Protein AF-A0A2V5XGZ6-F1 (afdb_monomer_lite)

Structure (mmCIF, N/CA/C/O backbone):
data_AF-A0A2V5XGZ6-F1
#
_entry.id   AF-A0A2V5XGZ6-F1
#
loop_
_atom_site.group_PDB
_atom_site.id
_atom_site.type_symbol
_atom_site.label_atom_id
_atom_site.label_alt_id
_atom_site.label_comp_id
_atom_site.label_asym_id
_atom_site.label_entity_id
_atom_site.label_seq_id
_atom_site.pdbx_PDB_ins_code
_atom_site.Cartn_x
_atom_site.Cartn_y
_atom_site.Cartn_z
_atom_site.occupancy
_atom_site.B_iso_or_equiv
_atom_site.auth_seq_id
_atom_site.auth_comp_id
_atom_site.auth_asym_id
_atom_site.auth_atom_id
_atom_site.pdbx_PDB_model_num
ATOM 1 N N . MET A 1 1 ? -18.037 10.192 22.982 1.00 57.84 1 MET A N 1
ATOM 2 C CA . MET A 1 1 ? -16.647 10.696 22.826 1.00 57.84 1 MET A CA 1
ATOM 3 C C . MET A 1 1 ? -16.525 11.398 21.471 1.00 57.84 1 MET A C 1
ATOM 5 O O . MET A 1 1 ? -17.136 10.921 20.524 1.00 57.84 1 MET A O 1
ATOM 9 N N . ALA A 1 2 ? -15.808 12.520 21.338 1.00 75.88 2 ALA A N 1
ATOM 10 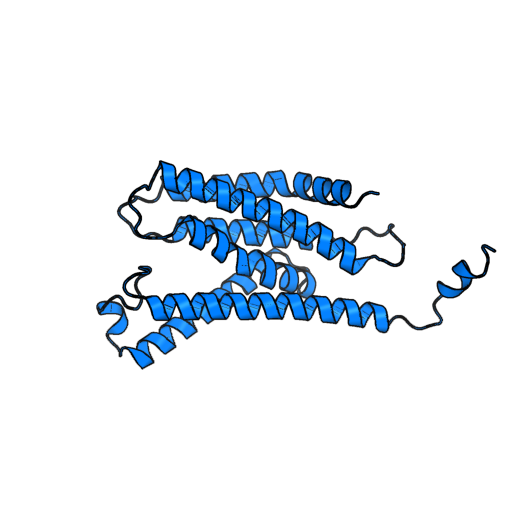C CA . ALA A 1 2 ? -15.715 13.222 20.047 1.00 75.88 2 ALA A CA 1
ATOM 11 C C . ALA A 1 2 ? -14.825 12.447 19.050 1.00 75.88 2 ALA A C 1
ATOM 13 O O . ALA A 1 2 ? -13.737 12.010 19.422 1.00 75.88 2 ALA A O 1
ATOM 14 N N . ILE A 1 3 ? -15.236 12.318 17.781 1.00 74.94 3 ILE A N 1
ATOM 15 C CA . ILE A 1 3 ? -14.505 11.584 16.719 1.00 74.94 3 ILE A CA 1
ATOM 16 C C . ILE A 1 3 ? -12.990 11.906 16.667 1.00 74.94 3 ILE A C 1
ATOM 18 O O . ILE A 1 3 ? -12.195 10.965 16.593 1.00 74.94 3 ILE A O 1
ATOM 22 N N . PRO A 1 4 ? -12.538 13.173 16.789 1.00 80.81 4 PRO A N 1
ATOM 23 C CA . PRO A 1 4 ? -11.108 13.499 16.787 1.00 80.81 4 PRO A CA 1
ATOM 24 C C . PRO A 1 4 ? -10.311 12.840 17.924 1.00 80.81 4 PRO A C 1
ATOM 26 O O . PRO A 1 4 ? -9.162 12.449 17.731 1.00 80.81 4 PRO A O 1
ATOM 29 N N . SER A 1 5 ? -10.920 12.672 19.102 1.00 83.00 5 SER A N 1
ATOM 30 C CA . SER A 1 5 ? -10.261 12.046 20.258 1.00 83.00 5 SER A CA 1
ATOM 31 C C . SER A 1 5 ? -10.039 10.541 20.065 1.00 83.00 5 SER A C 1
ATOM 33 O O . SER A 1 5 ? -9.011 10.005 20.484 1.00 83.00 5 SER A O 1
ATOM 35 N N . LEU A 1 6 ? -10.951 9.870 19.353 1.00 83.75 6 LEU A N 1
ATOM 36 C CA . LEU A 1 6 ? -10.817 8.459 18.986 1.00 83.75 6 LEU A CA 1
ATOM 37 C C . LEU A 1 6 ? -9.711 8.260 17.943 1.00 83.75 6 LEU A C 1
ATOM 39 O O . LEU A 1 6 ? -8.858 7.391 18.109 1.00 83.75 6 LEU A O 1
ATOM 43 N N . ILE A 1 7 ? -9.662 9.121 16.918 1.00 86.50 7 ILE A N 1
ATOM 44 C CA . ILE A 1 7 ? -8.594 9.104 15.904 1.00 86.50 7 ILE A CA 1
ATOM 45 C C . ILE A 1 7 ? -7.227 9.296 16.566 1.00 86.50 7 ILE A C 1
ATOM 47 O O . ILE A 1 7 ? -6.291 8.553 16.285 1.00 86.50 7 ILE A O 1
ATOM 51 N N . TRP A 1 8 ? -7.112 10.256 17.485 1.00 86.88 8 TRP A N 1
ATOM 52 C CA . TRP A 1 8 ? -5.865 10.511 18.206 1.00 86.88 8 TRP A CA 1
ATOM 53 C C . TRP A 1 8 ? -5.398 9.314 19.042 1.00 86.88 8 TRP A C 1
ATOM 55 O O . TRP A 1 8 ? -4.201 9.035 19.127 1.00 86.88 8 TRP A O 1
ATOM 65 N N . THR A 1 9 ? -6.339 8.581 19.634 1.00 88.25 9 THR A N 1
ATOM 66 C CA . THR A 1 9 ? -6.044 7.377 20.419 1.00 88.25 9 THR A CA 1
ATOM 67 C C . THR A 1 9 ? -5.498 6.262 19.527 1.00 88.25 9 THR A C 1
ATOM 69 O O . THR A 1 9 ? -4.492 5.640 19.868 1.00 88.25 9 THR A O 1
ATOM 72 N N . GLU A 1 10 ? -6.083 6.068 18.342 1.00 88.31 10 GLU A N 1
ATOM 73 C CA . GLU A 1 10 ? -5.560 5.119 17.354 1.00 88.31 10 GLU A CA 1
ATOM 74 C C . GLU A 1 10 ? -4.181 5.530 16.819 1.00 88.31 10 GLU A C 1
ATOM 76 O O . GLU A 1 10 ? -3.288 4.691 16.709 1.00 88.31 10 GLU A O 1
ATOM 81 N N . ILE A 1 11 ? -3.952 6.823 16.564 1.00 90.44 11 ILE A N 1
ATOM 82 C CA . ILE A 1 11 ? -2.632 7.329 16.149 1.00 90.44 11 ILE A CA 1
ATOM 83 C C . ILE A 1 11 ? -1.571 7.028 17.213 1.00 90.44 11 ILE A C 1
ATOM 85 O O . ILE A 1 11 ? -0.495 6.535 16.879 1.00 90.44 11 ILE A O 1
ATOM 89 N N . LYS A 1 12 ? -1.867 7.276 18.496 1.00 91.19 12 LYS A N 1
ATOM 90 C CA . LYS A 1 12 ? -0.944 6.974 19.603 1.00 91.19 12 LYS A CA 1
ATOM 91 C C . LYS A 1 12 ? -0.565 5.499 19.655 1.00 91.19 12 LYS A C 1
ATOM 93 O O . LYS A 1 12 ? 0.597 5.184 19.894 1.00 91.19 12 LYS A O 1
ATOM 98 N N . PHE A 1 13 ? -1.519 4.605 19.408 1.00 90.12 13 PHE A N 1
ATOM 99 C CA . PHE A 1 13 ? -1.229 3.177 19.331 1.00 90.12 13 PHE A CA 1
ATOM 100 C C . PHE A 1 13 ? -0.330 2.824 18.139 1.00 90.12 13 PHE A C 1
ATOM 102 O O . PHE A 1 13 ? 0.540 1.963 18.253 1.00 90.12 13 PHE A O 1
ATOM 109 N N . LEU A 1 14 ? -0.551 3.453 16.983 1.00 92.00 14 LEU A N 1
ATOM 110 C CA . LEU A 1 14 ? 0.213 3.181 15.765 1.00 92.00 14 LEU A CA 1
ATOM 111 C C . LEU A 1 14 ? 1.621 3.790 15.795 1.00 92.00 14 LEU A C 1
ATOM 113 O O . LEU A 1 14 ? 2.492 3.333 15.061 1.00 92.00 14 LEU A O 1
ATOM 117 N N . LEU A 1 15 ? 1.864 4.780 16.655 1.00 93.06 15 LEU A N 1
ATOM 118 C CA . LEU A 1 15 ? 3.124 5.515 16.759 1.00 93.06 15 LEU A CA 1
ATOM 119 C C . LEU A 1 15 ? 4.396 4.639 16.862 1.00 93.06 15 LEU A C 1
ATOM 121 O O . LEU A 1 15 ? 5.328 4.903 16.101 1.00 93.06 15 LEU A O 1
ATOM 125 N N . PRO A 1 16 ? 4.486 3.597 17.719 1.00 92.50 16 PRO A N 1
ATOM 126 C CA . PRO A 1 16 ? 5.666 2.727 17.756 1.00 92.50 16 PRO A CA 1
ATOM 127 C C . PRO A 1 16 ? 5.903 1.997 16.426 1.00 92.50 16 PRO A C 1
ATOM 129 O O . PRO A 1 16 ? 7.025 1.962 15.928 1.00 92.50 16 PRO A O 1
ATOM 132 N N . TRP A 1 17 ? 4.847 1.469 15.804 1.00 92.31 17 TRP A N 1
ATOM 133 C CA . TRP A 1 17 ? 4.933 0.798 14.502 1.00 92.31 17 TRP A CA 1
ATOM 134 C C . TRP A 1 17 ? 5.281 1.768 13.372 1.00 92.31 17 TRP A C 1
ATOM 136 O O . TRP A 1 17 ? 5.977 1.405 12.421 1.00 92.31 17 TRP A O 1
ATOM 146 N N . TRP A 1 18 ? 4.820 3.011 13.486 1.00 94.88 18 TRP A N 1
ATOM 147 C CA . TRP A 1 18 ? 5.141 4.080 12.555 1.00 94.88 18 TRP A CA 1
ATOM 148 C C . TRP A 1 18 ? 6.626 4.432 12.636 1.00 94.88 18 TRP A C 1
ATOM 150 O O . TRP A 1 18 ? 7.292 4.495 11.606 1.00 94.88 18 TRP A O 1
ATOM 160 N N . ALA A 1 19 ? 7.169 4.556 13.851 1.00 93.56 19 ALA A N 1
ATOM 161 C CA . ALA A 1 19 ? 8.590 4.810 14.060 1.00 93.56 19 ALA A CA 1
ATOM 162 C C . ALA A 1 19 ? 9.456 3.686 13.472 1.00 93.56 19 ALA A C 1
ATOM 164 O O . ALA A 1 19 ? 10.426 3.972 12.775 1.00 93.56 19 ALA A O 1
ATOM 165 N N . VAL A 1 20 ? 9.068 2.419 13.673 1.00 92.75 20 VAL A N 1
ATOM 166 C CA . VAL A 1 20 ? 9.743 1.263 13.055 1.00 92.75 20 VAL A CA 1
ATOM 167 C C . VAL A 1 20 ? 9.675 1.340 11.528 1.00 92.75 20 VAL A C 1
ATOM 169 O O . VAL A 1 20 ? 10.698 1.212 10.865 1.00 92.75 20 VAL A O 1
ATOM 172 N N . THR A 1 21 ? 8.497 1.618 10.964 1.00 92.50 21 THR A N 1
ATOM 173 C CA . THR A 1 21 ? 8.294 1.753 9.510 1.00 92.50 21 THR A CA 1
ATOM 174 C C . THR A 1 21 ? 9.221 2.805 8.900 1.00 92.50 21 THR A C 1
ATOM 176 O O . THR A 1 21 ? 9.903 2.536 7.907 1.00 92.50 21 THR A O 1
ATOM 179 N N . VAL A 1 22 ? 9.275 3.993 9.506 1.00 92.44 22 VAL A N 1
ATOM 180 C CA . VAL A 1 22 ? 10.122 5.097 9.043 1.00 92.44 22 VAL A CA 1
ATOM 181 C C . VAL A 1 22 ? 11.600 4.754 9.210 1.00 92.44 22 VAL A C 1
ATOM 183 O O . VAL A 1 22 ? 12.361 4.895 8.255 1.00 92.44 22 VAL A O 1
ATOM 186 N N . ALA A 1 23 ? 12.007 4.253 10.380 1.00 92.12 23 ALA A N 1
ATOM 187 C CA . ALA A 1 23 ? 13.400 3.922 10.665 1.00 92.12 23 ALA A CA 1
ATOM 188 C C . ALA A 1 23 ? 13.935 2.824 9.735 1.00 92.12 23 ALA A C 1
ATOM 190 O O . ALA A 1 23 ? 15.012 2.978 9.169 1.00 92.12 23 ALA A O 1
ATOM 191 N N . THR A 1 24 ? 13.186 1.741 9.518 1.00 90.31 24 THR A N 1
ATOM 192 C CA . THR A 1 24 ? 13.611 0.655 8.623 1.00 90.31 24 THR A CA 1
ATOM 193 C C . THR A 1 24 ? 13.709 1.126 7.175 1.00 90.31 24 THR A C 1
ATOM 195 O O . THR A 1 24 ? 14.714 0.864 6.517 1.00 90.31 24 THR A O 1
ATOM 198 N N . SER A 1 25 ? 12.708 1.864 6.684 1.00 88.00 25 SER A N 1
ATOM 199 C CA . SER A 1 25 ? 12.727 2.401 5.314 1.00 88.00 25 SER A CA 1
ATOM 200 C C . SER A 1 25 ? 13.897 3.365 5.108 1.00 88.00 25 SER A C 1
ATOM 202 O O . SER A 1 25 ? 14.539 3.355 4.060 1.00 88.00 25 SER A O 1
ATOM 204 N N . TYR A 1 26 ? 14.216 4.155 6.135 1.00 86.62 26 TYR A N 1
ATOM 205 C CA . TYR A 1 26 ? 15.363 5.053 6.149 1.00 86.62 26 TYR A CA 1
ATOM 206 C C . TYR A 1 26 ? 16.703 4.313 6.144 1.00 86.62 26 TYR A C 1
ATOM 208 O O . TYR A 1 26 ? 17.576 4.636 5.343 1.00 86.62 26 TYR A O 1
ATOM 216 N N . LEU A 1 27 ? 16.868 3.299 6.996 1.00 88.44 27 LEU A N 1
ATOM 217 C CA . LEU A 1 27 ? 18.096 2.505 7.038 1.00 88.44 27 LEU A CA 1
ATOM 218 C C . LEU A 1 27 ? 18.375 1.840 5.687 1.00 88.44 27 LEU A C 1
ATOM 220 O O . LEU A 1 27 ? 19.513 1.869 5.228 1.00 88.44 27 LEU A O 1
ATOM 224 N N . LEU A 1 28 ? 17.347 1.319 5.008 1.00 86.94 28 LEU A N 1
ATOM 225 C CA . LEU A 1 28 ? 17.502 0.807 3.644 1.00 86.94 28 LEU A CA 1
ATOM 226 C C . LEU A 1 28 ? 17.852 1.902 2.635 1.00 86.94 28 LEU A C 1
ATOM 228 O O . LEU A 1 28 ? 18.669 1.670 1.745 1.00 86.94 28 LEU A O 1
ATOM 232 N N . LEU A 1 29 ? 17.252 3.087 2.757 1.00 84.44 29 LEU A N 1
ATOM 233 C CA . LEU A 1 29 ? 17.551 4.215 1.877 1.00 84.44 29 LEU A CA 1
ATOM 234 C C . LEU A 1 29 ? 19.023 4.644 1.975 1.00 84.44 29 LEU A C 1
ATOM 236 O O . LEU A 1 29 ? 19.615 4.973 0.949 1.00 84.44 29 LEU A O 1
ATOM 240 N N . LEU A 1 30 ? 19.598 4.619 3.183 1.00 84.94 30 LEU A N 1
ATOM 241 C CA . LEU A 1 30 ? 21.013 4.908 3.430 1.00 84.94 30 LEU A CA 1
ATOM 242 C C . LEU A 1 30 ? 21.943 3.765 3.012 1.00 84.94 30 LEU A C 1
ATOM 244 O O . LEU A 1 30 ? 23.044 4.016 2.533 1.00 84.94 30 LEU A O 1
ATOM 248 N N . ALA A 1 31 ? 21.519 2.517 3.222 1.00 86.00 31 ALA A N 1
ATOM 249 C CA . ALA A 1 31 ? 22.325 1.339 2.912 1.00 86.00 31 ALA A CA 1
ATOM 250 C C . ALA A 1 31 ? 22.397 1.043 1.407 1.00 86.00 31 ALA A C 1
ATOM 252 O O . ALA A 1 31 ? 23.325 0.373 0.960 1.00 86.00 31 ALA A O 1
ATOM 253 N N . THR A 1 32 ? 21.428 1.521 0.622 1.00 79.94 32 THR A N 1
ATOM 254 C CA . THR A 1 32 ? 21.420 1.344 -0.834 1.00 79.94 32 THR A CA 1
ATOM 255 C C . THR A 1 32 ? 22.131 2.520 -1.515 1.00 79.94 32 THR A C 1
ATOM 257 O O . THR A 1 32 ? 21.788 3.674 -1.253 1.00 79.94 32 THR A O 1
ATOM 260 N N . PRO A 1 33 ? 23.118 2.281 -2.394 1.00 70.50 33 PRO A N 1
ATOM 261 C CA . PRO A 1 33 ? 23.803 3.360 -3.094 1.00 70.50 33 PRO A CA 1
ATOM 262 C C . PRO A 1 33 ? 22.859 4.080 -4.068 1.00 70.50 33 PRO A C 1
ATOM 264 O O . PRO A 1 33 ? 22.001 3.470 -4.702 1.00 70.50 33 PRO A O 1
ATOM 267 N N . ALA A 1 34 ? 23.027 5.398 -4.212 1.00 63.12 34 ALA A N 1
ATOM 268 C CA . ALA A 1 34 ? 22.196 6.222 -5.099 1.00 63.12 34 ALA A CA 1
ATOM 269 C C . ALA A 1 34 ? 22.357 5.876 -6.593 1.00 63.12 34 ALA A C 1
ATOM 271 O O . ALA A 1 34 ? 21.482 6.205 -7.390 1.00 63.12 34 ALA A O 1
ATOM 272 N N . SER A 1 35 ? 23.460 5.215 -6.966 1.00 57.28 35 SER A N 1
ATOM 273 C CA . SER A 1 35 ? 23.732 4.734 -8.325 1.00 57.28 35 SER A CA 1
ATOM 274 C C . SER A 1 35 ? 22.917 3.498 -8.706 1.00 57.28 35 SER A C 1
ATOM 276 O O . SER A 1 35 ? 22.766 3.211 -9.890 1.00 57.28 35 SER A O 1
ATOM 278 N N . GLU A 1 36 ? 22.397 2.761 -7.723 1.00 59.31 36 GLU A N 1
ATOM 279 C CA . GLU A 1 36 ? 21.472 1.662 -7.963 1.00 59.31 36 GLU A CA 1
ATOM 280 C C . GLU A 1 36 ? 20.047 2.223 -7.949 1.00 59.31 36 GLU A C 1
ATOM 282 O O . GLU A 1 36 ? 19.558 2.705 -6.922 1.00 59.31 36 GLU A O 1
ATOM 287 N N . TYR A 1 37 ? 19.369 2.165 -9.100 1.00 57.50 37 TYR A N 1
ATOM 288 C CA . TYR A 1 37 ? 17.921 2.360 -9.214 1.00 57.50 37 TYR A CA 1
ATOM 289 C C . TYR A 1 37 ? 17.214 1.238 -8.450 1.00 57.50 37 TYR A C 1
ATOM 291 O O . TYR A 1 37 ? 16.807 0.224 -9.010 1.00 57.50 37 TYR A O 1
ATOM 299 N N . SER A 1 38 ? 17.176 1.387 -7.133 1.00 63.97 38 SER A N 1
ATOM 300 C CA . SER A 1 38 ? 16.754 0.357 -6.207 1.00 63.97 38 SER A CA 1
ATOM 301 C C . SER A 1 38 ? 15.408 0.730 -5.606 1.00 63.97 38 SER A C 1
ATOM 303 O O . SER A 1 38 ? 15.303 1.683 -4.832 1.00 63.97 38 SER A O 1
ATOM 305 N N . ASP A 1 39 ? 14.378 -0.041 -5.948 1.00 76.38 39 ASP A N 1
ATOM 306 C CA . ASP A 1 39 ? 13.015 0.140 -5.436 1.00 76.38 39 ASP A CA 1
ATOM 307 C C . ASP A 1 39 ? 12.853 -0.361 -3.986 1.00 76.38 39 ASP A C 1
ATOM 309 O O . ASP A 1 39 ? 11.800 -0.169 -3.372 1.00 76.38 39 ASP A O 1
ATOM 313 N N . TYR A 1 40 ? 13.883 -0.986 -3.396 1.00 82.50 40 TYR A N 1
ATOM 314 C CA . TYR A 1 40 ? 13.800 -1.608 -2.068 1.00 82.50 40 TYR A CA 1
ATOM 315 C C . TYR A 1 40 ? 13.360 -0.654 -0.945 1.00 82.50 40 TYR A C 1
ATOM 317 O O . TYR A 1 40 ? 12.501 -1.053 -0.155 1.00 82.50 40 TYR A O 1
ATOM 325 N N . PRO A 1 41 ? 13.846 0.602 -0.853 1.00 87.38 41 PRO A N 1
ATOM 326 C CA . PRO A 1 41 ? 13.392 1.521 0.189 1.00 87.38 41 PRO A CA 1
ATOM 327 C C . PRO A 1 41 ? 11.892 1.849 0.076 1.00 87.38 41 PRO A C 1
ATOM 329 O O . PRO A 1 41 ? 11.196 1.918 1.089 1.00 87.38 41 PRO A O 1
ATOM 332 N N . LEU A 1 42 ? 11.369 1.975 -1.152 1.00 86.62 42 LEU A N 1
ATOM 333 C CA . LEU A 1 42 ? 9.939 2.182 -1.415 1.00 86.62 42 LEU A CA 1
ATOM 334 C C . LEU A 1 42 ? 9.111 0.931 -1.096 1.00 86.62 42 LEU A C 1
ATOM 336 O O . LEU A 1 42 ? 8.015 1.043 -0.546 1.00 86.62 42 LEU A O 1
ATOM 340 N N . MET A 1 43 ? 9.633 -0.261 -1.400 1.00 88.69 43 MET A N 1
ATOM 341 C CA . MET A 1 43 ? 8.993 -1.524 -1.024 1.00 88.69 43 MET A CA 1
ATOM 342 C C . MET A 1 43 ? 8.909 -1.678 0.498 1.00 88.69 43 MET A C 1
ATOM 344 O O . MET A 1 43 ? 7.864 -2.078 1.011 1.00 88.69 43 MET A O 1
ATOM 348 N N . CYS A 1 44 ? 9.968 -1.319 1.228 1.00 91.06 44 CYS A N 1
ATOM 349 C CA . CYS A 1 44 ? 9.973 -1.325 2.690 1.00 91.06 44 CYS A CA 1
ATOM 350 C C . CYS A 1 44 ? 8.970 -0.333 3.279 1.00 91.06 44 CYS A C 1
ATOM 352 O O . CYS A 1 44 ? 8.242 -0.700 4.203 1.00 91.06 44 CYS A O 1
ATOM 354 N N . LEU A 1 45 ? 8.866 0.871 2.707 1.00 93.06 45 LEU A N 1
ATOM 355 C CA . LEU A 1 45 ? 7.839 1.839 3.093 1.00 93.06 45 LEU A CA 1
ATOM 356 C C . LEU A 1 45 ? 6.435 1.253 2.893 1.00 93.06 45 LEU A C 1
ATOM 358 O O . LEU A 1 45 ? 5.633 1.243 3.825 1.00 93.06 45 LEU A O 1
ATOM 362 N N . GLY A 1 46 ? 6.154 0.710 1.704 1.00 92.88 46 GLY A N 1
ATOM 363 C CA . GLY A 1 46 ? 4.864 0.091 1.393 1.00 92.88 46 GLY A CA 1
ATOM 364 C C . GLY A 1 46 ? 4.524 -1.073 2.330 1.00 92.88 46 GLY A C 1
ATOM 365 O O . GLY A 1 46 ? 3.395 -1.171 2.812 1.00 92.88 46 GLY A O 1
ATOM 366 N N . LEU A 1 47 ? 5.506 -1.922 2.650 1.00 94.06 47 LEU A N 1
ATOM 367 C CA . LEU A 1 47 ? 5.340 -3.035 3.584 1.00 94.06 47 LEU A CA 1
ATOM 368 C C . LEU A 1 47 ? 5.077 -2.555 5.019 1.00 94.06 47 LEU A C 1
ATOM 370 O O . LEU A 1 47 ? 4.196 -3.091 5.689 1.00 94.06 47 LEU A O 1
ATOM 374 N N . GLY A 1 48 ? 5.795 -1.536 5.494 1.00 94.00 48 GLY A N 1
ATOM 375 C CA . GLY A 1 48 ? 5.554 -0.956 6.816 1.00 94.00 48 GLY A CA 1
ATOM 376 C C . GLY A 1 48 ? 4.175 -0.298 6.919 1.00 94.00 48 GLY A C 1
ATOM 377 O O . GLY A 1 48 ? 3.449 -0.532 7.884 1.00 94.00 48 GLY A O 1
ATOM 378 N N . CYS A 1 49 ? 3.735 0.414 5.877 1.00 95.31 49 CYS A N 1
ATOM 379 C CA . CYS A 1 49 ? 2.370 0.939 5.788 1.00 95.31 49 CYS A CA 1
ATOM 380 C C . CYS A 1 49 ? 1.312 -0.177 5.770 1.00 95.31 49 CYS A C 1
ATOM 382 O O . CYS A 1 49 ? 0.278 -0.060 6.430 1.00 95.31 49 CYS A O 1
ATOM 384 N N . ALA A 1 50 ? 1.571 -1.290 5.079 1.00 95.25 50 ALA A N 1
ATOM 385 C CA . ALA A 1 50 ? 0.704 -2.465 5.122 1.00 95.25 50 ALA A CA 1
ATOM 386 C C . ALA A 1 50 ? 0.626 -3.061 6.538 1.00 95.25 50 ALA A C 1
ATOM 388 O O . ALA A 1 50 ? -0.459 -3.392 7.009 1.00 95.25 50 ALA A O 1
ATOM 389 N N . LEU A 1 51 ? 1.747 -3.148 7.258 1.00 94.69 51 LEU A N 1
ATOM 390 C CA . LEU A 1 51 ? 1.759 -3.610 8.647 1.00 94.69 51 LEU A CA 1
ATOM 391 C C . LEU A 1 51 ? 0.984 -2.662 9.571 1.00 94.69 51 LEU A C 1
ATOM 393 O O . LEU A 1 51 ?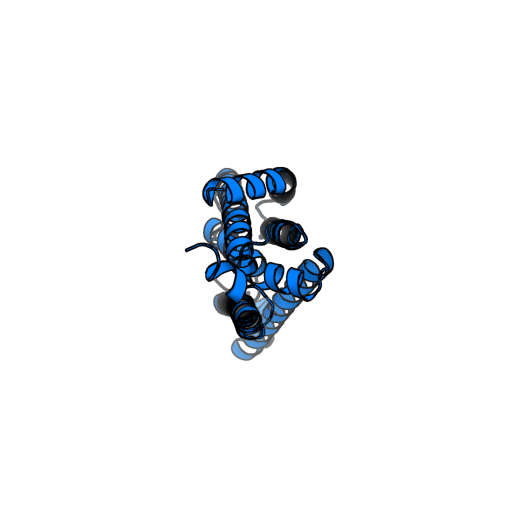 0.196 -3.140 10.383 1.00 94.69 51 LEU A O 1
ATOM 397 N N . LEU A 1 52 ? 1.130 -1.343 9.415 1.00 93.62 52 LEU A N 1
ATOM 398 C CA . LEU A 1 52 ? 0.337 -0.348 10.148 1.00 93.62 52 LEU A CA 1
ATOM 399 C C . LEU A 1 52 ? -1.165 -0.559 9.947 1.00 93.62 52 LEU A C 1
ATOM 401 O O . LEU A 1 52 ? -1.923 -0.619 10.917 1.00 93.62 52 LEU A O 1
ATOM 405 N N . ALA A 1 53 ? -1.586 -0.729 8.693 1.00 93.81 53 ALA A N 1
ATOM 406 C CA . ALA A 1 53 ? -2.971 -1.018 8.356 1.00 93.81 53 ALA A CA 1
ATOM 407 C C . ALA A 1 53 ? -3.444 -2.333 8.992 1.00 93.81 53 ALA A C 1
ATOM 409 O O . ALA A 1 53 ? -4.486 -2.376 9.646 1.00 93.81 53 ALA A O 1
ATOM 410 N N . ALA A 1 54 ? -2.657 -3.401 8.874 1.00 93.25 54 ALA A N 1
ATOM 411 C CA . ALA A 1 54 ? -2.993 -4.691 9.460 1.00 93.25 54 ALA A CA 1
ATOM 412 C C . ALA A 1 54 ? -3.119 -4.618 10.991 1.00 93.25 54 ALA A C 1
ATOM 414 O O . ALA A 1 54 ? -4.029 -5.219 11.554 1.00 93.25 54 ALA A O 1
ATOM 415 N N . GLN A 1 55 ? -2.264 -3.851 11.675 1.00 91.44 55 GLN A N 1
ATOM 416 C CA . GLN A 1 55 ? -2.337 -3.666 13.129 1.00 91.44 55 GLN A CA 1
ATOM 417 C C . GLN A 1 55 ? -3.544 -2.828 13.567 1.00 91.44 55 GLN A C 1
ATOM 419 O O . GLN A 1 55 ? -4.151 -3.115 14.597 1.00 91.44 55 GLN A O 1
ATOM 424 N N . ALA A 1 56 ? -3.931 -1.814 12.793 1.00 90.50 56 ALA A N 1
ATOM 425 C CA . ALA A 1 56 ? -5.142 -1.047 13.081 1.00 90.50 56 ALA A CA 1
ATOM 426 C C . ALA A 1 56 ? -6.408 -1.912 12.963 1.00 90.50 56 ALA A C 1
ATOM 428 O O . ALA A 1 56 ? -7.347 -1.767 13.746 1.00 90.50 56 ALA A O 1
ATOM 429 N N . PHE A 1 57 ? -6.431 -2.836 11.999 1.00 89.12 57 PHE A N 1
ATOM 430 C CA . PHE A 1 57 ? -7.590 -3.685 11.715 1.00 89.12 57 PHE A CA 1
ATOM 431 C C . PHE A 1 57 ? -7.559 -5.064 12.388 1.00 89.12 57 PHE A C 1
ATOM 433 O O . PHE A 1 57 ? -8.560 -5.774 12.329 1.00 89.12 57 PHE A O 1
ATOM 440 N N . SER A 1 58 ? -6.470 -5.437 13.068 1.00 86.12 58 SER A N 1
ATOM 441 C CA . SER A 1 58 ? -6.368 -6.696 13.821 1.00 86.12 58 SER A CA 1
ATOM 442 C C . SER A 1 58 ? -7.123 -6.669 15.148 1.00 86.12 58 SER A C 1
ATOM 444 O O . SER A 1 58 ? -7.497 -7.725 15.659 1.00 86.12 58 SER A O 1
ATOM 446 N N . ARG A 1 59 ? -7.362 -5.483 15.726 1.00 75.38 59 ARG A N 1
ATOM 447 C CA . ARG A 1 59 ? -8.054 -5.377 17.014 1.00 75.38 59 ARG A CA 1
ATOM 448 C C . ARG A 1 59 ? -9.540 -5.686 16.863 1.00 75.38 59 ARG A C 1
ATOM 450 O O . ARG A 1 59 ? -10.242 -5.032 16.080 1.00 75.38 59 ARG A O 1
ATOM 457 N N . ALA A 1 60 ? -10.023 -6.622 17.679 1.00 60.34 60 ALA A N 1
ATOM 458 C CA . ALA A 1 60 ? -11.449 -6.832 17.894 1.00 60.34 60 ALA A CA 1
ATOM 459 C C . ALA A 1 60 ? -12.111 -5.510 18.321 1.00 60.34 60 ALA A C 1
ATOM 461 O O . ALA A 1 60 ? -11.496 -4.691 19.008 1.00 60.34 60 ALA A O 1
ATOM 462 N N . ILE A 1 61 ? -13.344 -5.276 17.872 1.00 54.28 61 ILE A N 1
ATOM 463 C CA . ILE A 1 61 ? -14.161 -4.174 18.391 1.00 54.28 61 ILE A CA 1
ATOM 464 C C . ILE A 1 61 ? -14.381 -4.478 19.884 1.00 54.28 61 ILE A C 1
ATOM 466 O O . ILE A 1 61 ? -14.818 -5.592 20.188 1.00 54.28 61 ILE A O 1
ATOM 470 N N . PRO A 1 62 ? -14.012 -3.581 20.816 1.00 44.34 62 PRO A N 1
ATOM 471 C CA . PRO A 1 62 ? -14.142 -3.864 22.239 1.00 44.34 62 PRO A CA 1
ATOM 472 C C . PRO A 1 62 ? -15.616 -4.141 22.595 1.00 44.34 62 PRO A C 1
ATOM 474 O O . PRO A 1 62 ? -16.492 -3.367 22.202 1.00 44.34 62 PRO A O 1
ATOM 477 N N . PRO A 1 63 ? -15.914 -5.237 23.318 1.00 35.19 63 PRO A N 1
ATOM 478 C CA . PRO A 1 63 ? -17.267 -5.529 23.768 1.00 35.19 63 PRO A CA 1
ATOM 479 C C . PRO A 1 63 ? -17.614 -4.562 24.907 1.00 35.19 63 PRO A C 1
ATOM 481 O O . PRO A 1 63 ? -17.059 -4.662 25.998 1.00 35.19 63 PRO A O 1
ATOM 484 N N . GLY A 1 64 ? -18.485 -3.589 24.639 1.00 41.66 64 GLY A N 1
ATOM 485 C CA . GLY A 1 64 ? -18.917 -2.601 25.637 1.00 41.66 64 GLY A CA 1
ATOM 486 C C . GLY A 1 64 ? -19.428 -1.281 25.059 1.00 41.66 64 GLY A C 1
ATOM 487 O O . GLY A 1 64 ? -20.142 -0.563 25.746 1.00 41.66 64 GLY A O 1
ATOM 488 N N . GLU A 1 65 ? -19.131 -0.978 23.794 1.00 44.66 65 GLU A N 1
ATOM 489 C CA . GLU A 1 65 ? -19.695 0.177 23.079 1.00 44.66 65 GLU A CA 1
ATOM 490 C C . GLU A 1 65 ? -20.937 -0.274 22.288 1.00 44.66 65 GLU A C 1
ATOM 492 O O . GLU A 1 65 ? -20.981 -0.305 21.060 1.00 44.66 65 GLU A O 1
ATOM 497 N N . THR A 1 66 ? -21.942 -0.745 23.031 1.00 46.78 66 THR A N 1
ATOM 498 C CA . THR A 1 66 ? -23.305 -0.949 22.536 1.00 46.78 66 THR A CA 1
ATOM 499 C C . THR A 1 66 ? -23.972 0.407 22.383 1.00 46.78 66 THR A C 1
ATOM 501 O O . THR A 1 66 ? -24.671 0.851 23.280 1.00 46.78 66 THR A O 1
ATOM 504 N N . ASP A 1 67 ? -23.745 1.042 21.241 1.00 45.62 67 ASP A N 1
ATOM 505 C CA . ASP A 1 67 ? -24.705 1.954 20.636 1.00 45.62 67 ASP A CA 1
ATOM 506 C C . ASP A 1 67 ? -24.677 1.715 19.125 1.00 45.62 67 ASP A C 1
ATOM 508 O O . ASP A 1 67 ? -23.659 1.380 18.518 1.00 45.62 67 ASP A O 1
ATOM 512 N N . THR A 1 68 ? -25.846 1.800 18.520 1.00 48.34 68 THR A N 1
ATOM 513 C CA . THR A 1 68 ? -26.250 1.304 17.200 1.00 48.34 68 THR A CA 1
ATOM 514 C C . THR A 1 68 ? -25.587 1.940 15.963 1.00 48.34 68 THR A C 1
ATOM 516 O O . THR A 1 68 ? -26.141 1.898 14.868 1.00 48.34 68 THR A O 1
ATOM 519 N N . SER A 1 69 ? -24.367 2.468 16.094 1.00 52.38 69 SER A N 1
ATOM 520 C CA . SER A 1 69 ? -23.538 3.118 15.058 1.00 52.38 69 SER A CA 1
ATOM 521 C C . SER A 1 69 ? -22.221 2.366 14.726 1.00 52.38 69 SER A C 1
ATOM 523 O O . SER A 1 69 ? -21.353 2.869 14.007 1.00 52.38 69 SER A O 1
ATOM 525 N N . ALA A 1 70 ? -22.066 1.140 15.240 1.00 66.81 70 ALA A N 1
ATOM 526 C CA . ALA A 1 70 ? -20.794 0.532 15.658 1.00 66.81 70 ALA A CA 1
ATOM 527 C C . ALA A 1 70 ? -19.712 0.129 14.607 1.00 66.81 70 ALA A C 1
ATOM 529 O O . ALA A 1 70 ? -18.529 0.259 14.928 1.00 66.81 70 ALA A O 1
ATOM 530 N N . PRO A 1 71 ? -19.996 -0.365 13.381 1.00 70.88 71 PRO A N 1
ATOM 531 C CA . PRO A 1 71 ? -18.930 -0.886 12.503 1.00 70.88 71 PRO A CA 1
ATOM 532 C C . PRO A 1 71 ? -18.350 0.145 11.519 1.00 70.88 71 PRO A C 1
ATOM 534 O O . PRO A 1 71 ? -17.146 0.150 11.253 1.00 70.88 71 PRO A O 1
ATOM 537 N N . GLU A 1 72 ? -19.185 1.032 10.974 1.00 77.75 72 GLU A N 1
ATOM 538 C CA . GLU A 1 72 ? -18.769 2.011 9.960 1.00 77.75 72 GLU A CA 1
ATOM 539 C C . GLU A 1 72 ? -17.959 3.159 10.575 1.00 77.75 72 GLU A C 1
ATOM 541 O O . GLU A 1 72 ? -16.946 3.591 10.014 1.00 77.75 72 GLU A O 1
ATOM 546 N N . GLN A 1 73 ? -18.348 3.608 11.770 1.00 80.81 73 GLN A N 1
ATOM 547 C CA . GLN A 1 73 ? -17.607 4.619 12.517 1.00 80.81 73 GLN A CA 1
ATOM 548 C C . GLN A 1 73 ? -16.230 4.091 12.943 1.00 80.81 73 GLN A C 1
ATOM 550 O O . GLN A 1 73 ? -15.226 4.771 12.727 1.00 80.81 73 GLN A O 1
ATOM 555 N N . ALA A 1 74 ? -16.153 2.861 13.465 1.00 79.94 74 ALA A N 1
ATOM 556 C CA . ALA A 1 74 ? -14.885 2.223 13.823 1.00 79.94 74 ALA A CA 1
ATOM 557 C C . ALA A 1 74 ? -13.962 2.058 12.603 1.00 79.94 74 ALA A C 1
ATOM 559 O O . ALA A 1 74 ? -12.770 2.366 12.677 1.00 79.94 74 ALA A O 1
ATOM 560 N N . TRP A 1 75 ? -14.516 1.639 11.460 1.00 84.81 75 TRP A N 1
ATOM 561 C CA . TRP A 1 75 ? -13.790 1.598 10.191 1.00 84.81 75 TRP A CA 1
ATOM 562 C C . TRP A 1 75 ? -13.253 2.977 9.802 1.00 84.81 75 TRP A C 1
ATOM 564 O O . TRP A 1 75 ? -12.073 3.106 9.488 1.00 84.81 75 TRP A O 1
ATOM 574 N N . THR A 1 76 ? -14.090 4.012 9.860 1.00 87.50 76 THR A N 1
ATOM 575 C CA . THR A 1 76 ? -13.720 5.378 9.467 1.00 87.50 76 THR A CA 1
ATOM 576 C C . THR A 1 76 ? -12.628 5.952 10.364 1.00 87.50 76 THR A C 1
ATOM 578 O O . THR A 1 76 ? -11.665 6.531 9.860 1.00 87.50 76 THR A O 1
ATOM 581 N N . VAL A 1 77 ? -12.719 5.745 11.680 1.00 88.06 77 VAL A N 1
ATOM 582 C CA . VAL A 1 77 ? -11.695 6.171 12.646 1.00 88.06 77 VAL A CA 1
ATOM 583 C C . VAL A 1 77 ? -10.363 5.470 12.366 1.00 88.06 77 VAL A C 1
ATOM 585 O O . VAL A 1 77 ? -9.340 6.141 12.219 1.00 88.06 77 VAL A O 1
ATOM 588 N N . ARG A 1 78 ? -10.372 4.137 12.223 1.00 89.69 78 ARG A N 1
ATOM 589 C CA . ARG A 1 78 ? -9.162 3.346 11.941 1.00 89.69 78 ARG A CA 1
ATOM 590 C C . ARG A 1 78 ? -8.552 3.709 10.590 1.00 89.69 78 ARG A C 1
ATOM 592 O O . ARG A 1 78 ? -7.353 3.955 10.515 1.00 89.69 78 ARG A O 1
ATOM 599 N N . MET A 1 79 ? -9.369 3.825 9.542 1.00 91.94 79 MET A N 1
ATOM 600 C CA . MET A 1 79 ? -8.914 4.257 8.218 1.00 91.94 79 MET A CA 1
ATOM 601 C C . MET A 1 79 ? -8.309 5.656 8.253 1.00 91.94 79 MET A C 1
ATOM 603 O O . MET A 1 79 ? -7.279 5.876 7.621 1.00 91.94 79 MET A O 1
ATOM 607 N N . SER A 1 80 ? -8.900 6.590 9.002 1.00 90.56 80 SER A N 1
ATOM 608 C CA . SER A 1 80 ? -8.365 7.947 9.144 1.00 90.56 80 SER A CA 1
ATOM 609 C C . SER A 1 80 ? -6.996 7.928 9.827 1.00 90.56 80 SER A C 1
ATOM 611 O O . SER A 1 80 ? -6.047 8.509 9.309 1.00 90.56 80 SER A O 1
ATOM 613 N N . ALA A 1 81 ? -6.855 7.196 10.938 1.00 91.88 81 ALA A N 1
ATOM 614 C CA . ALA A 1 81 ? -5.586 7.066 11.654 1.00 91.88 81 ALA A CA 1
ATOM 615 C C . ALA A 1 81 ? -4.489 6.406 10.798 1.00 91.88 81 ALA A C 1
ATOM 617 O O . ALA A 1 81 ? -3.365 6.910 10.736 1.00 91.88 81 ALA A O 1
ATOM 618 N N . VAL A 1 82 ? -4.810 5.319 10.089 1.00 93.50 82 VAL A N 1
ATOM 619 C CA . VAL A 1 82 ? -3.874 4.639 9.175 1.00 93.50 82 VAL A CA 1
ATOM 620 C C . VAL A 1 82 ? -3.500 5.543 8.002 1.00 93.50 82 VAL A C 1
ATOM 622 O O . VAL A 1 82 ? -2.332 5.594 7.628 1.00 93.50 82 VAL A O 1
ATOM 625 N N . SER A 1 83 ? -4.455 6.291 7.445 1.00 93.81 83 SER A N 1
ATOM 626 C CA . SER A 1 83 ? -4.189 7.214 6.335 1.00 93.81 83 SER A CA 1
ATOM 627 C C . SER A 1 83 ? -3.262 8.345 6.769 1.00 93.81 83 SER A C 1
ATOM 629 O O . SER A 1 83 ? -2.267 8.598 6.099 1.00 93.81 83 SER A O 1
ATOM 631 N N . ILE A 1 84 ? -3.529 8.974 7.920 1.00 94.50 84 ILE A N 1
ATOM 632 C CA . ILE A 1 84 ? -2.693 10.051 8.472 1.00 94.50 84 ILE A CA 1
ATOM 633 C C . ILE A 1 84 ? -1.274 9.546 8.754 1.00 94.50 84 ILE A C 1
ATOM 635 O O . ILE A 1 84 ? -0.302 10.167 8.330 1.00 94.50 84 ILE A O 1
ATOM 639 N N . THR A 1 85 ? -1.140 8.409 9.440 1.00 94.38 85 THR A N 1
ATOM 640 C CA . THR A 1 85 ? 0.177 7.853 9.795 1.00 94.38 85 THR A CA 1
ATOM 641 C C . THR A 1 85 ? 0.959 7.395 8.563 1.00 94.38 85 THR A C 1
ATOM 643 O O . THR A 1 85 ? 2.154 7.672 8.460 1.00 94.38 85 THR A O 1
ATOM 646 N N . SER A 1 86 ? 0.299 6.770 7.587 1.00 94.19 86 SER A N 1
ATOM 647 C CA . SER A 1 86 ? 0.929 6.351 6.328 1.00 94.19 86 SER A CA 1
ATOM 648 C C . SER A 1 86 ? 1.354 7.545 5.474 1.00 94.19 86 SER A C 1
ATOM 650 O O . SER A 1 86 ? 2.459 7.552 4.937 1.00 94.19 86 SER A O 1
ATOM 652 N N . LEU A 1 87 ? 0.525 8.590 5.400 1.00 95.06 87 LEU A N 1
ATOM 653 C CA . LEU A 1 87 ? 0.861 9.820 4.686 1.00 95.06 87 LEU A CA 1
ATOM 654 C C . LEU A 1 87 ? 2.029 10.552 5.355 1.00 95.06 87 LEU A C 1
ATOM 656 O O . LEU A 1 87 ? 2.931 11.020 4.666 1.00 95.06 87 LEU A O 1
ATOM 660 N N . ALA A 1 88 ? 2.063 10.595 6.689 1.00 94.38 88 ALA A N 1
ATOM 661 C CA . ALA A 1 88 ? 3.196 11.135 7.433 1.00 94.38 88 ALA A CA 1
ATOM 662 C C . ALA A 1 88 ? 4.484 10.336 7.168 1.00 94.38 88 ALA A C 1
ATOM 664 O O . ALA A 1 88 ? 5.536 10.934 6.957 1.00 94.38 88 ALA A O 1
ATOM 665 N N . ALA A 1 89 ? 4.410 9.000 7.115 1.00 93.50 89 ALA A N 1
ATOM 666 C CA . ALA A 1 89 ? 5.560 8.161 6.766 1.00 93.50 89 ALA A CA 1
ATOM 667 C C . ALA A 1 89 ? 6.050 8.437 5.333 1.00 93.50 89 ALA A C 1
ATOM 669 O O . ALA A 1 89 ? 7.247 8.628 5.122 1.00 93.50 89 ALA A O 1
ATOM 670 N N . ALA A 1 90 ? 5.133 8.530 4.364 1.00 93.06 90 ALA A N 1
ATOM 671 C CA . ALA A 1 90 ? 5.453 8.858 2.976 1.00 93.06 90 ALA A CA 1
ATOM 672 C C . ALA A 1 90 ? 6.060 10.262 2.830 1.00 93.06 90 ALA A C 1
ATOM 674 O O . ALA A 1 90 ? 7.019 10.441 2.079 1.00 93.06 90 ALA A O 1
ATOM 675 N N . ALA A 1 91 ? 5.552 11.250 3.571 1.00 92.38 91 ALA A N 1
ATOM 676 C CA . ALA A 1 91 ? 6.087 12.608 3.582 1.00 92.38 91 ALA A CA 1
ATOM 677 C C . ALA A 1 91 ? 7.512 12.646 4.150 1.00 92.38 91 ALA A C 1
ATOM 679 O O . ALA A 1 91 ? 8.406 13.202 3.515 1.00 92.38 91 ALA A O 1
ATOM 680 N N . VAL A 1 92 ? 7.749 11.999 5.297 1.00 91.38 92 VAL A N 1
ATOM 681 C CA . VAL A 1 92 ? 9.088 11.890 5.898 1.00 91.38 92 VAL A CA 1
ATOM 682 C C . VAL A 1 92 ? 10.050 11.187 4.942 1.00 91.38 92 VAL A C 1
ATOM 684 O O . VAL A 1 92 ? 11.134 11.701 4.675 1.00 91.38 92 VAL A O 1
ATOM 687 N N . PHE A 1 93 ? 9.637 10.061 4.358 1.00 90.38 93 PHE A N 1
ATOM 688 C CA . PHE A 1 93 ? 10.434 9.339 3.369 1.00 90.38 93 PHE A CA 1
ATOM 689 C C . PHE A 1 93 ? 10.777 10.214 2.156 1.00 90.38 93 PHE A C 1
ATOM 691 O O . PHE A 1 93 ? 11.920 10.215 1.700 1.00 90.38 93 PHE A O 1
ATOM 698 N N . SER A 1 94 ? 9.813 10.988 1.655 1.00 89.31 94 SER A N 1
ATOM 699 C CA . SER A 1 94 ? 9.998 11.873 0.499 1.00 89.31 94 SER A CA 1
ATOM 700 C C . SER A 1 94 ? 10.955 13.024 0.797 1.00 89.31 94 SER A C 1
ATOM 702 O O . SER A 1 94 ? 11.835 13.298 -0.012 1.00 89.31 94 SER A O 1
ATOM 704 N N . LEU A 1 95 ? 10.819 13.672 1.961 1.00 88.75 95 LEU A N 1
ATOM 705 C CA . LEU A 1 95 ? 11.697 14.765 2.394 1.00 88.75 95 LEU A CA 1
ATOM 706 C C . LEU A 1 95 ? 13.143 14.293 2.553 1.00 88.75 95 LEU A C 1
ATOM 708 O O . LEU A 1 95 ? 14.068 14.934 2.061 1.00 88.75 95 LEU A O 1
ATOM 712 N N . ILE A 1 96 ? 13.332 13.142 3.197 1.00 84.94 96 ILE A N 1
ATOM 713 C CA . ILE A 1 96 ? 14.651 12.536 3.367 1.00 84.94 96 ILE A CA 1
ATOM 714 C C . ILE A 1 96 ? 15.221 12.137 2.002 1.00 84.94 96 ILE A C 1
ATOM 716 O O . ILE A 1 96 ? 16.362 12.463 1.688 1.00 84.94 96 ILE A O 1
ATOM 720 N N . SER A 1 97 ? 14.429 11.482 1.155 1.00 83.75 97 SER A N 1
ATOM 721 C CA . SER A 1 97 ? 14.880 11.100 -0.186 1.00 83.75 97 SER A CA 1
ATOM 722 C C . SER A 1 97 ? 15.285 12.317 -1.017 1.00 83.75 97 SER A C 1
ATOM 724 O O . SER A 1 97 ? 16.310 12.271 -1.685 1.00 83.75 97 SER A O 1
ATOM 726 N N . ALA A 1 98 ? 14.548 13.425 -0.932 1.00 82.81 98 ALA A N 1
ATOM 727 C CA . ALA A 1 98 ? 14.913 14.672 -1.598 1.00 82.81 98 ALA A CA 1
ATOM 728 C C . ALA A 1 98 ? 16.238 15.250 -1.068 1.00 82.81 98 ALA A C 1
ATOM 730 O O . ALA A 1 98 ? 17.049 15.730 -1.856 1.00 82.81 98 ALA A O 1
ATOM 731 N N . ALA A 1 99 ? 16.485 15.162 0.243 1.00 82.50 99 ALA A N 1
ATOM 732 C CA . ALA A 1 99 ? 17.717 15.650 0.860 1.00 82.50 99 ALA A CA 1
ATOM 733 C C . ALA A 1 99 ? 18.958 14.818 0.484 1.00 82.50 99 ALA A C 1
ATOM 735 O O . ALA A 1 99 ? 20.036 15.381 0.309 1.00 82.50 99 ALA A O 1
ATOM 736 N N . PHE A 1 100 ? 18.819 13.494 0.345 1.00 77.19 100 PHE A N 1
ATOM 737 C CA . PHE A 1 100 ? 19.953 12.581 0.130 1.00 77.19 100 PHE A CA 1
ATOM 738 C C . PHE A 1 100 ? 20.085 12.041 -1.305 1.00 77.19 100 PHE A C 1
ATOM 740 O O . PHE A 1 100 ? 21.132 11.500 -1.655 1.00 77.19 100 PHE A O 1
ATOM 747 N N . ARG A 1 101 ? 19.053 12.164 -2.151 1.00 71.50 101 ARG A N 1
ATOM 748 C CA . ARG A 1 101 ? 18.998 11.601 -3.517 1.00 71.50 101 ARG A CA 1
ATOM 749 C C . ARG A 1 101 ? 18.458 12.600 -4.544 1.00 71.50 101 ARG A C 1
ATOM 751 O O . ARG A 1 101 ? 17.604 12.265 -5.363 1.00 71.50 101 ARG A O 1
ATOM 758 N N . ALA A 1 102 ? 18.985 13.822 -4.531 1.00 55.53 102 ALA A N 1
ATOM 759 C CA . ALA A 1 102 ? 18.536 14.936 -5.373 1.00 55.53 102 ALA A CA 1
ATOM 760 C C . ALA A 1 102 ? 18.551 14.682 -6.905 1.00 55.53 102 ALA A C 1
ATOM 762 O O . ALA A 1 102 ? 18.003 15.493 -7.646 1.00 55.53 102 ALA A O 1
ATOM 763 N N . SER A 1 103 ? 19.141 13.580 -7.398 1.00 54.84 103 SER A N 1
ATOM 764 C CA . SER A 1 103 ? 19.246 13.270 -8.834 1.00 54.84 103 SER A CA 1
ATOM 765 C C . SER A 1 103 ? 18.432 12.061 -9.315 1.00 54.84 103 SER A C 1
ATOM 767 O O . SER A 1 103 ? 18.615 11.642 -10.459 1.00 54.84 103 SER A O 1
ATOM 769 N N . SER A 1 104 ? 17.570 11.450 -8.492 1.00 53.78 104 SER A N 1
ATOM 770 C CA . SER A 1 104 ? 16.747 10.338 -8.984 1.00 53.78 104 SER A CA 1
ATOM 771 C C . SER A 1 104 ? 15.700 10.885 -9.958 1.00 53.78 104 SER A C 1
ATOM 773 O O . SER A 1 104 ? 14.799 11.601 -9.532 1.00 53.78 104 SER A O 1
ATOM 775 N N . GLY A 1 105 ? 15.764 10.537 -11.247 1.00 56.78 105 GLY A N 1
ATOM 776 C CA . GLY A 1 105 ? 14.762 10.917 -12.262 1.00 56.78 105 GLY A CA 1
ATOM 777 C C . GLY A 1 105 ? 13.344 10.362 -12.022 1.00 56.78 105 GLY A C 1
ATOM 778 O O . GLY A 1 105 ? 12.482 10.461 -12.893 1.00 56.78 105 GLY A O 1
ATOM 779 N N . LEU A 1 106 ? 13.101 9.768 -10.851 1.00 59.72 106 LEU A N 1
ATOM 780 C CA . LEU A 1 106 ? 11.823 9.244 -10.397 1.00 59.72 106 LEU A CA 1
ATOM 781 C C . LEU A 1 106 ? 11.075 10.307 -9.580 1.00 59.72 106 LEU A C 1
ATOM 783 O O . LEU A 1 106 ? 11.675 10.961 -8.723 1.00 59.72 106 LEU A O 1
ATOM 787 N N . PRO A 1 107 ? 9.749 10.451 -9.760 1.00 71.69 107 PRO A N 1
ATOM 788 C CA . PRO A 1 107 ? 8.925 11.288 -8.901 1.00 71.69 107 PRO A CA 1
ATOM 789 C C . PRO A 1 107 ? 8.717 10.590 -7.545 1.00 71.69 107 PRO A C 1
ATOM 791 O O . PRO A 1 107 ? 7.630 10.107 -7.234 1.00 71.69 107 PRO A O 1
ATOM 794 N N . THR A 1 108 ? 9.767 10.530 -6.724 1.00 78.62 108 THR A N 1
ATOM 795 C CA . THR A 1 108 ? 9.790 9.895 -5.397 1.00 78.62 108 THR A CA 1
ATOM 796 C C . THR A 1 108 ? 8.587 10.233 -4.506 1.00 78.62 108 THR A C 1
ATOM 798 O O . THR A 1 108 ? 8.020 9.295 -3.945 1.00 78.62 108 THR A O 1
ATOM 801 N N . PRO A 1 109 ? 8.115 11.496 -4.393 1.00 81.81 109 PRO A N 1
ATOM 802 C CA . PRO A 1 109 ? 6.925 11.787 -3.592 1.00 81.81 109 PRO A CA 1
ATOM 803 C C . PRO A 1 109 ? 5.649 11.165 -4.161 1.00 81.81 109 PRO A C 1
ATOM 805 O O . PRO A 1 109 ? 4.815 10.677 -3.402 1.00 81.81 109 PRO A O 1
ATOM 808 N N . LEU A 1 110 ? 5.504 11.131 -5.489 1.00 83.56 110 LEU A N 1
ATOM 809 C CA . LEU A 1 110 ? 4.369 10.474 -6.127 1.00 83.56 110 LEU A CA 1
ATOM 810 C C . LEU A 1 110 ? 4.400 8.980 -5.803 1.00 83.56 110 LEU A C 1
ATOM 812 O O . LEU A 1 110 ? 3.417 8.450 -5.299 1.00 83.56 110 LEU A O 1
ATOM 816 N N . LEU A 1 111 ? 5.543 8.324 -6.017 1.00 83.75 111 LEU A N 1
ATOM 817 C CA . LEU A 1 111 ? 5.714 6.896 -5.743 1.00 83.75 111 LEU A CA 1
ATOM 818 C C . LEU A 1 111 ? 5.457 6.550 -4.276 1.00 83.75 111 LEU A C 1
ATOM 820 O O . LEU A 1 111 ? 4.745 5.588 -4.009 1.00 83.75 111 LEU A O 1
ATOM 824 N N . ALA A 1 112 ? 5.963 7.353 -3.338 1.00 86.75 112 ALA A N 1
ATOM 825 C CA . ALA A 1 112 ? 5.737 7.160 -1.908 1.00 86.75 112 ALA A CA 1
ATOM 826 C C . ALA A 1 112 ? 4.252 7.250 -1.520 1.00 86.75 112 ALA A C 1
ATOM 828 O O . ALA A 1 112 ? 3.825 6.597 -0.573 1.00 86.75 112 ALA A O 1
ATOM 829 N N . VAL A 1 113 ? 3.455 8.043 -2.243 1.00 87.62 113 VAL A N 1
ATOM 830 C CA . VAL A 1 113 ? 2.002 8.109 -2.042 1.00 87.62 113 VAL A CA 1
ATOM 831 C C . VAL A 1 113 ? 1.302 6.933 -2.720 1.00 87.62 113 VAL A C 1
ATOM 833 O O . VAL A 1 113 ? 0.424 6.317 -2.116 1.00 87.62 113 VAL A O 1
ATOM 836 N N . VAL A 1 114 ? 1.680 6.571 -3.952 1.00 87.50 114 VAL A N 1
ATOM 837 C CA . VAL A 1 114 ? 0.999 5.471 -4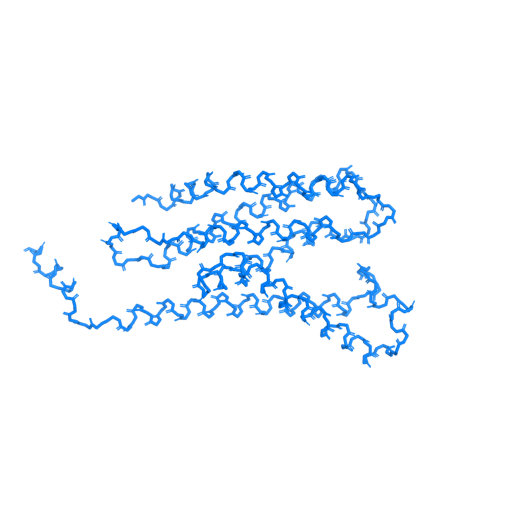.652 1.00 87.50 114 VAL A CA 1
ATOM 838 C C . VAL A 1 114 ? 1.269 4.123 -3.967 1.00 87.50 114 VAL A C 1
ATOM 840 O O . VAL A 1 114 ? 0.367 3.284 -3.917 1.00 87.50 114 VAL A O 1
ATOM 843 N N . THR A 1 115 ? 2.429 3.923 -3.329 1.00 88.50 115 THR A N 1
ATOM 844 C CA . THR A 1 115 ? 2.729 2.711 -2.534 1.00 88.50 115 THR A CA 1
ATOM 845 C C . THR A 1 115 ? 1.812 2.522 -1.324 1.00 88.50 115 THR A C 1
ATOM 847 O O . THR A 1 115 ? 1.693 1.401 -0.828 1.00 88.50 115 THR A O 1
ATOM 850 N N . LEU A 1 116 ? 1.093 3.562 -0.887 1.00 92.69 116 LEU A N 1
ATOM 851 C CA . LEU A 1 116 ? 0.083 3.457 0.171 1.00 92.69 116 LEU A CA 1
ATOM 852 C C . LEU A 1 116 ? -1.193 2.748 -0.305 1.00 92.69 116 LEU A C 1
ATOM 854 O O . LEU A 1 116 ? -1.951 2.214 0.503 1.00 92.69 116 LEU A O 1
ATOM 858 N N . THR A 1 117 ? -1.442 2.717 -1.615 1.00 93.12 117 THR A N 1
ATOM 859 C CA . THR A 1 117 ? -2.677 2.193 -2.220 1.00 93.12 117 THR A CA 1
ATOM 860 C C . THR A 1 117 ? -3.047 0.780 -1.748 1.00 93.12 117 THR A C 1
ATOM 862 O O . THR A 1 117 ? -4.177 0.594 -1.281 1.00 93.12 117 THR A O 1
ATOM 865 N N . PRO A 1 118 ? -2.164 -0.238 -1.818 1.00 91.62 118 PRO A N 1
ATOM 866 C CA . PRO A 1 118 ? -2.493 -1.574 -1.320 1.00 91.62 118 PRO A CA 1
ATOM 867 C C . PRO A 1 118 ? -2.644 -1.616 0.208 1.00 91.62 118 PRO A C 1
ATOM 869 O O . PRO A 1 118 ? -3.486 -2.363 0.712 1.00 91.62 118 PRO A O 1
ATOM 872 N N . ALA A 1 119 ? -1.891 -0.788 0.941 1.00 93.50 119 ALA A N 1
ATOM 873 C CA . ALA A 1 119 ? -1.971 -0.690 2.397 1.00 93.50 119 ALA A CA 1
ATOM 874 C C . ALA A 1 119 ? -3.307 -0.104 2.881 1.00 93.50 119 ALA A C 1
ATOM 876 O O . ALA A 1 119 ? -3.794 -0.502 3.931 1.00 93.50 119 ALA A O 1
ATOM 877 N N . LEU A 1 120 ? -3.924 0.801 2.115 1.00 93.25 120 LEU A N 1
ATOM 878 C CA . LEU A 1 120 ? -5.199 1.431 2.474 1.00 93.25 120 LEU A CA 1
ATOM 879 C C . LEU A 1 120 ? -6.428 0.699 1.913 1.00 93.25 120 LEU A C 1
ATOM 881 O O . LEU A 1 120 ? -7.504 0.783 2.496 1.00 93.25 120 LEU A O 1
ATOM 885 N N . GLY A 1 121 ? -6.299 -0.016 0.794 1.00 91.94 121 GLY A N 1
ATOM 886 C CA . GLY A 1 121 ? -7.429 -0.717 0.170 1.00 91.94 121 GLY A CA 1
ATOM 887 C C . GLY A 1 121 ? -7.479 -2.210 0.486 1.00 91.94 121 GLY A C 1
ATOM 888 O O . GLY A 1 121 ? -8.461 -2.718 1.027 1.00 91.94 121 GLY A O 1
ATOM 889 N N . ILE A 1 122 ? -6.409 -2.925 0.138 1.00 94.19 122 ILE A N 1
ATOM 890 C CA . ILE A 1 122 ? -6.375 -4.393 0.144 1.00 94.19 122 ILE A CA 1
ATOM 891 C C . ILE A 1 122 ? -6.169 -4.923 1.564 1.00 94.19 122 ILE A C 1
ATOM 893 O O . ILE A 1 122 ? -6.902 -5.802 2.018 1.00 94.19 122 ILE A O 1
ATOM 897 N N . VAL A 1 123 ? -5.178 -4.387 2.281 1.00 95.44 123 VAL A N 1
ATOM 898 C CA . VAL A 1 123 ? -4.768 -4.924 3.586 1.00 95.44 123 VAL A CA 1
ATOM 899 C C . VAL A 1 123 ? -5.868 -4.831 4.648 1.00 95.44 123 VAL A C 1
ATOM 901 O O . VAL A 1 123 ? -6.102 -5.846 5.310 1.00 95.44 123 VAL A O 1
ATOM 904 N N . PRO A 1 124 ? -6.595 -3.708 4.816 1.00 92.00 124 PRO A N 1
ATOM 905 C CA . PRO A 1 124 ? -7.677 -3.628 5.792 1.00 92.00 124 PRO A CA 1
ATOM 906 C C . PRO A 1 124 ? -8.770 -4.658 5.501 1.00 92.00 124 PRO A C 1
ATOM 908 O O . PRO A 1 124 ? -9.171 -5.410 6.390 1.00 92.00 124 PRO A O 1
ATOM 911 N N . TYR A 1 125 ? -9.180 -4.768 4.232 1.00 91.94 125 TYR A N 1
ATOM 912 C CA . TYR A 1 125 ? -10.170 -5.745 3.778 1.00 91.94 125 TYR A CA 1
ATOM 913 C C . TYR A 1 125 ? -9.741 -7.186 4.088 1.00 91.94 125 TYR A C 1
ATOM 915 O O . TYR A 1 125 ? -10.499 -7.949 4.694 1.00 91.94 125 TYR A O 1
ATOM 923 N N . LEU A 1 126 ? -8.512 -7.561 3.725 1.00 92.50 126 LEU A N 1
ATOM 924 C CA . LEU A 1 126 ? -7.994 -8.904 3.979 1.00 92.50 126 LEU A CA 1
ATOM 925 C C . LEU A 1 126 ? -7.798 -9.184 5.469 1.00 92.50 126 LEU A C 1
ATOM 927 O O . LEU A 1 126 ? -8.059 -10.303 5.910 1.00 92.50 126 LEU A O 1
ATOM 931 N N . THR A 1 127 ? -7.384 -8.192 6.255 1.00 91.69 127 THR A N 1
ATOM 932 C CA . THR A 1 127 ? -7.197 -8.336 7.707 1.00 91.69 127 THR A CA 1
ATOM 933 C C . THR A 1 127 ? -8.518 -8.678 8.378 1.00 91.69 127 THR A C 1
ATOM 935 O O . THR A 1 127 ? -8.592 -9.649 9.126 1.00 91.69 127 THR A O 1
ATOM 938 N N . MET A 1 128 ? -9.589 -7.966 8.030 1.00 87.62 128 MET A N 1
ATOM 939 C CA . MET A 1 128 ? -10.923 -8.248 8.563 1.00 87.62 128 MET A CA 1
ATOM 940 C C . MET A 1 128 ? -11.503 -9.566 8.042 1.00 87.62 128 MET A C 1
ATOM 942 O O . MET A 1 128 ? -12.223 -10.249 8.764 1.00 87.62 128 MET A O 1
ATOM 946 N N . ARG A 1 129 ? -11.205 -9.950 6.793 1.00 89.00 129 ARG A N 1
ATOM 947 C CA . ARG A 1 129 ? -11.696 -11.213 6.219 1.00 89.00 129 ARG A CA 1
ATOM 948 C C . ARG A 1 129 ? -11.005 -12.438 6.813 1.00 89.00 129 ARG A C 1
ATOM 950 O O . ARG A 1 129 ? -11.649 -13.465 6.991 1.00 89.00 129 ARG A O 1
ATOM 957 N N . THR A 1 130 ? -9.704 -12.347 7.065 1.00 88.75 130 THR A N 1
ATOM 958 C CA . THR A 1 130 ? -8.889 -13.476 7.537 1.00 88.75 130 THR A CA 1
ATOM 959 C C . THR A 1 130 ? -8.779 -13.542 9.056 1.00 88.75 130 THR A C 1
ATOM 961 O O . THR A 1 130 ? -8.448 -14.601 9.584 1.00 88.75 130 THR A O 1
ATOM 964 N N . GLY A 1 131 ? -8.987 -12.420 9.755 1.00 86.62 131 GLY A N 1
ATOM 965 C CA . GLY A 1 131 ? -8.687 -12.275 11.182 1.00 86.62 131 GLY A CA 1
ATOM 966 C C . GLY A 1 131 ? -7.194 -12.414 11.512 1.00 86.62 131 GLY A C 1
ATOM 967 O O . GLY A 1 131 ? -6.830 -12.501 12.681 1.00 86.62 131 GLY A O 1
ATOM 968 N N . LYS A 1 132 ? -6.318 -12.476 10.498 1.00 90.75 132 LYS A N 1
ATOM 969 C CA . LYS A 1 132 ? -4.887 -12.776 10.636 1.00 90.75 132 LYS A CA 1
ATOM 970 C C . LYS A 1 132 ? -4.067 -11.662 9.973 1.00 90.75 132 LYS A C 1
ATOM 972 O O . LYS A 1 132 ? -3.859 -11.717 8.760 1.00 90.75 132 LYS A O 1
ATOM 977 N N . PRO A 1 133 ? -3.558 -10.674 10.733 1.00 90.12 133 PRO A N 1
ATOM 978 C CA . PRO A 1 133 ? -2.926 -9.481 10.160 1.00 90.12 133 PRO A CA 1
ATOM 979 C C . PRO A 1 133 ? -1.708 -9.804 9.292 1.00 90.12 133 PRO A C 1
ATOM 981 O O . PRO A 1 133 ? -1.570 -9.277 8.194 1.00 90.12 133 PRO A O 1
ATOM 984 N N . PHE A 1 134 ? -0.855 -10.730 9.732 1.00 91.19 134 PHE A N 1
ATOM 985 C CA . PHE A 1 134 ? 0.321 -11.122 8.956 1.00 91.19 134 PHE A CA 1
ATOM 986 C C . PHE A 1 134 ? -0.054 -11.822 7.641 1.00 91.19 134 PHE A C 1
ATOM 988 O O . PHE A 1 134 ? 0.470 -11.481 6.583 1.00 91.19 134 PHE A O 1
ATOM 995 N N . ALA A 1 135 ? -1.015 -12.751 7.684 1.00 92.56 135 ALA A N 1
ATOM 996 C CA . ALA A 1 135 ? -1.492 -13.439 6.485 1.00 92.56 135 ALA A CA 1
ATOM 997 C C . ALA A 1 135 ? -2.127 -12.460 5.485 1.00 92.56 135 ALA A C 1
ATOM 999 O O . ALA A 1 135 ? -1.942 -12.611 4.280 1.00 92.56 135 ALA A O 1
ATOM 1000 N N . ALA A 1 136 ? -2.829 -11.436 5.976 1.00 93.88 136 ALA A N 1
ATOM 1001 C CA . ALA A 1 136 ? -3.399 -10.384 5.145 1.00 93.88 136 ALA A CA 1
ATOM 1002 C C . ALA A 1 136 ? -2.328 -9.564 4.413 1.00 93.88 136 ALA A C 1
ATOM 1004 O O . ALA A 1 136 ? -2.486 -9.300 3.223 1.00 93.88 136 ALA A O 1
ATOM 1005 N N . VAL A 1 137 ? -1.227 -9.207 5.085 1.00 95.19 137 VAL A N 1
ATOM 1006 C CA . VAL A 1 137 ? -0.100 -8.496 4.457 1.00 95.19 137 VAL A CA 1
ATOM 1007 C C . VAL A 1 137 ? 0.572 -9.362 3.393 1.00 95.19 137 VAL A C 1
ATOM 1009 O O . VAL A 1 137 ? 0.785 -8.892 2.277 1.00 95.19 137 VAL A O 1
ATOM 1012 N N . VAL A 1 138 ? 0.845 -10.636 3.694 1.00 96.12 138 VAL A N 1
ATOM 1013 C CA . VAL A 1 138 ? 1.439 -11.577 2.728 1.00 96.12 138 VAL A CA 1
ATOM 1014 C C . VAL A 1 138 ? 0.533 -11.760 1.510 1.00 96.12 138 VAL A C 1
ATOM 1016 O O . VAL A 1 138 ? 1.002 -11.704 0.375 1.00 96.12 138 VAL A O 1
ATOM 1019 N N . LEU A 1 139 ? -0.775 -11.924 1.722 1.00 95.31 139 LEU A N 1
ATOM 1020 C CA . LEU A 1 139 ? -1.733 -12.084 0.633 1.00 95.31 139 LEU A CA 1
ATOM 1021 C C . LEU A 1 139 ? -1.888 -10.795 -0.191 1.00 95.31 139 LEU A C 1
ATOM 1023 O O . LEU A 1 139 ? -1.977 -10.869 -1.413 1.00 95.31 139 LEU A O 1
ATOM 1027 N N . ALA A 1 140 ? -1.862 -9.619 0.441 1.00 95.69 140 ALA A N 1
ATOM 1028 C CA . ALA A 1 140 ? -1.849 -8.344 -0.273 1.00 95.69 140 ALA A CA 1
ATOM 1029 C C . ALA A 1 140 ? -0.589 -8.198 -1.140 1.00 95.69 140 ALA A C 1
ATOM 1031 O O . ALA A 1 140 ? -0.696 -7.849 -2.314 1.00 95.69 140 ALA A O 1
ATOM 1032 N N . ALA A 1 141 ? 0.587 -8.528 -0.597 1.00 94.50 141 ALA A N 1
ATOM 1033 C CA . ALA A 1 141 ? 1.841 -8.526 -1.348 1.00 94.50 141 ALA A CA 1
ATOM 1034 C C . ALA A 1 141 ? 1.797 -9.512 -2.526 1.00 94.50 141 ALA A C 1
ATOM 1036 O O . ALA A 1 141 ? 2.222 -9.171 -3.628 1.00 94.50 141 ALA A O 1
ATOM 1037 N N . PHE A 1 142 ? 1.217 -10.698 -2.326 1.00 96.25 142 PHE A N 1
ATOM 1038 C CA . PHE A 1 142 ? 1.020 -11.680 -3.389 1.00 96.25 142 PHE A CA 1
ATOM 1039 C C . PHE A 1 142 ? 0.098 -11.156 -4.501 1.00 96.25 142 PHE A C 1
ATOM 1041 O O . PHE A 1 142 ? 0.437 -11.271 -5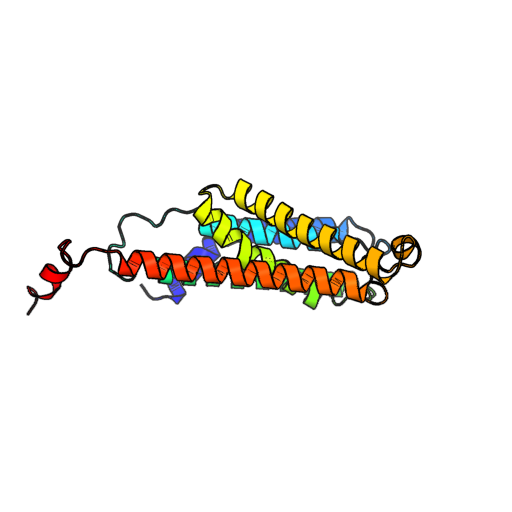.674 1.00 96.25 142 PHE A O 1
ATOM 1048 N N . ILE A 1 143 ? -1.026 -10.518 -4.154 1.00 96.25 143 ILE A N 1
ATOM 1049 C CA . ILE A 1 143 ? -1.943 -9.898 -5.126 1.00 96.25 143 ILE A CA 1
ATOM 1050 C C . ILE A 1 143 ? -1.228 -8.812 -5.940 1.00 96.25 143 ILE A C 1
ATOM 1052 O O . ILE A 1 143 ? -1.316 -8.806 -7.166 1.00 96.25 143 ILE A O 1
ATOM 1056 N N . VAL A 1 144 ? -0.484 -7.922 -5.277 1.00 94.94 144 VAL A N 1
ATOM 1057 C CA . VAL A 1 144 ? 0.314 -6.878 -5.944 1.00 94.94 144 VAL A CA 1
ATOM 1058 C C . VAL A 1 144 ? 1.379 -7.504 -6.852 1.00 94.94 144 VAL A C 1
ATOM 1060 O O . VAL A 1 144 ? 1.567 -7.060 -7.985 1.00 94.94 144 VAL A O 1
ATOM 1063 N N . GLY A 1 145 ? 2.018 -8.588 -6.406 1.00 93.50 145 GLY A N 1
ATOM 1064 C CA . GLY A 1 145 ? 2.941 -9.384 -7.212 1.00 93.50 145 GLY A CA 1
ATOM 1065 C C . GLY A 1 145 ? 2.286 -9.957 -8.471 1.00 93.50 145 GLY A C 1
ATOM 1066 O O . GLY A 1 145 ? 2.832 -9.814 -9.560 1.00 93.50 145 GLY A O 1
ATOM 1067 N N . LEU A 1 146 ? 1.084 -10.531 -8.369 1.00 96.69 146 LEU A N 1
ATOM 1068 C CA . LEU A 1 146 ? 0.345 -11.038 -9.531 1.00 96.69 146 LEU A CA 1
ATOM 1069 C C . LEU A 1 146 ? -0.012 -9.928 -10.525 1.00 96.69 146 LEU A C 1
ATOM 1071 O O . LEU A 1 146 ? 0.142 -10.119 -11.730 1.00 96.69 146 LEU A O 1
ATOM 1075 N N . ILE A 1 147 ? -0.431 -8.757 -10.036 1.00 96.06 147 ILE A N 1
ATOM 1076 C CA . ILE A 1 147 ? -0.698 -7.584 -10.882 1.00 96.06 147 ILE A CA 1
ATOM 1077 C C . ILE A 1 147 ? 0.574 -7.174 -11.636 1.00 96.06 147 ILE A C 1
ATOM 1079 O O . ILE A 1 147 ? 0.527 -6.879 -12.834 1.00 96.06 147 ILE A O 1
ATOM 1083 N N . LYS A 1 148 ? 1.731 -7.199 -10.964 1.00 93.19 148 LYS A N 1
ATOM 1084 C CA . LYS A 1 148 ? 3.027 -6.908 -11.584 1.00 93.19 148 LYS A CA 1
ATOM 1085 C C . LYS A 1 148 ? 3.379 -7.927 -12.669 1.00 93.19 148 LYS A C 1
ATOM 1087 O O . LYS A 1 148 ? 3.730 -7.517 -13.771 1.00 93.19 148 LYS A O 1
ATOM 1092 N N . ILE A 1 149 ? 3.231 -9.224 -12.395 1.00 94.38 149 ILE A N 1
ATOM 1093 C CA . ILE A 1 149 ? 3.484 -10.288 -13.379 1.00 94.38 149 ILE A CA 1
ATOM 1094 C C . ILE A 1 149 ? 2.564 -10.141 -14.596 1.00 94.38 149 ILE A C 1
ATOM 1096 O O . ILE A 1 149 ? 3.047 -10.174 -15.726 1.00 94.38 149 ILE A O 1
ATOM 1100 N N . ALA A 1 150 ? 1.267 -9.900 -14.387 1.00 95.50 150 ALA A N 1
ATOM 1101 C CA . ALA A 1 150 ? 0.320 -9.657 -15.474 1.00 95.50 150 ALA A CA 1
ATOM 1102 C C . ALA A 1 150 ? 0.720 -8.437 -16.321 1.00 95.50 150 ALA A C 1
ATOM 1104 O O . ALA A 1 150 ? 0.698 -8.501 -17.549 1.00 95.50 150 ALA A O 1
ATOM 1105 N N . SER A 1 151 ? 1.168 -7.357 -15.676 1.00 92.94 151 SER A N 1
ATOM 1106 C CA . SER A 1 151 ? 1.660 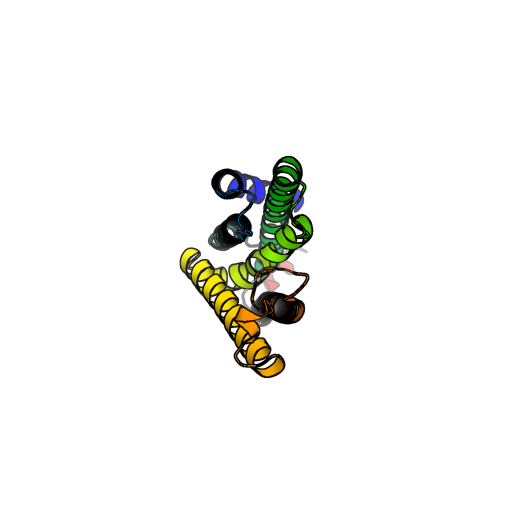-6.157 -16.365 1.00 92.94 151 SER A CA 1
ATOM 1107 C C . SER A 1 151 ? 2.884 -6.465 -17.232 1.00 92.94 151 SER A C 1
ATOM 1109 O O . SER A 1 151 ? 2.949 -6.030 -18.379 1.00 92.94 151 SER A O 1
ATOM 1111 N N . CYS A 1 152 ? 3.829 -7.264 -16.726 1.00 91.56 152 CYS A N 1
ATOM 1112 C CA . CYS A 1 152 ? 4.985 -7.709 -17.504 1.00 91.56 152 CYS A CA 1
ATOM 1113 C C . CYS A 1 152 ? 4.573 -8.581 -18.701 1.00 91.56 152 CYS A C 1
ATOM 1115 O O . CYS A 1 152 ? 5.112 -8.412 -19.791 1.00 91.56 152 CYS A O 1
ATOM 1117 N N . ILE A 1 153 ? 3.603 -9.484 -18.533 1.00 94.06 153 ILE A N 1
ATOM 1118 C CA . ILE A 1 153 ? 3.094 -10.319 -19.633 1.00 94.06 153 ILE A CA 1
ATOM 1119 C C . ILE A 1 153 ? 2.532 -9.439 -20.755 1.00 94.06 153 ILE A C 1
ATOM 1121 O O . ILE A 1 153 ? 2.922 -9.610 -21.908 1.00 94.06 153 ILE A O 1
ATOM 1125 N N . VAL A 1 154 ? 1.686 -8.457 -20.424 1.00 94.88 154 VAL A N 1
ATOM 1126 C CA . VAL A 1 154 ? 1.122 -7.523 -21.416 1.00 94.88 154 VAL A CA 1
ATOM 1127 C C . VAL A 1 154 ? 2.226 -6.759 -22.148 1.00 94.88 154 VAL A C 1
ATOM 1129 O O . VAL A 1 154 ? 2.179 -6.625 -23.366 1.00 94.88 154 VAL A O 1
ATOM 1132 N N . VAL A 1 155 ? 3.260 -6.314 -21.434 1.00 93.62 155 VAL A N 1
ATOM 1133 C CA . VAL A 1 155 ? 4.405 -5.607 -22.028 1.00 93.62 155 VAL A CA 1
ATOM 1134 C C . VAL A 1 155 ? 5.164 -6.491 -23.019 1.00 93.62 155 VAL A C 1
ATOM 1136 O O . VAL A 1 155 ? 5.472 -6.007 -24.104 1.00 93.62 155 VAL A O 1
ATOM 1139 N N . ARG A 1 156 ? 5.412 -7.779 -22.724 1.00 93.12 156 ARG A N 1
ATOM 1140 C CA . ARG A 1 156 ? 6.046 -8.686 -23.712 1.00 93.12 156 ARG A CA 1
ATOM 1141 C C . ARG A 1 156 ? 5.157 -8.952 -24.918 1.00 93.12 156 ARG A C 1
ATOM 1143 O O . ARG A 1 156 ? 5.671 -9.141 -26.011 1.00 93.12 156 ARG A O 1
ATOM 1150 N N . ILE A 1 157 ? 3.837 -8.976 -24.734 1.00 95.00 157 ILE A N 1
ATOM 1151 C CA . ILE A 1 157 ? 2.898 -9.137 -25.851 1.00 95.00 157 ILE A CA 1
ATOM 1152 C C . ILE A 1 157 ? 2.949 -7.908 -26.772 1.00 95.00 157 ILE A C 1
ATOM 1154 O O . ILE A 1 157 ? 2.926 -8.064 -27.987 1.00 95.00 157 ILE A O 1
ATOM 1158 N N . VAL A 1 158 ? 3.035 -6.700 -26.205 1.00 94.94 158 VAL A N 1
ATOM 1159 C CA . VAL A 1 158 ? 3.012 -5.438 -26.966 1.00 94.94 158 VAL A CA 1
ATOM 1160 C C . VAL A 1 158 ? 4.364 -5.105 -27.602 1.00 94.94 158 VAL A C 1
ATOM 1162 O O . VAL A 1 158 ? 4.403 -4.719 -28.766 1.00 94.94 158 VAL A O 1
ATOM 1165 N N . TYR A 1 159 ? 5.462 -5.236 -26.855 1.00 91.94 159 TYR A N 1
ATOM 1166 C CA . TYR A 1 159 ? 6.802 -4.822 -27.293 1.00 91.94 159 TYR A CA 1
ATOM 1167 C C . TYR A 1 159 ? 7.692 -5.984 -27.758 1.00 91.94 159 TYR A C 1
ATOM 1169 O O . TYR A 1 159 ? 8.789 -5.750 -28.248 1.00 91.94 159 TYR A O 1
ATOM 1177 N N . GLY A 1 160 ? 7.230 -7.231 -27.636 1.00 91.44 160 GLY A N 1
ATOM 1178 C CA . GLY A 1 160 ? 7.962 -8.418 -28.074 1.00 91.44 160 GLY A CA 1
ATOM 1179 C C . GLY A 1 160 ? 8.797 -9.092 -26.980 1.00 91.44 160 GLY A C 1
ATOM 1180 O O . GLY A 1 160 ? 8.806 -8.706 -25.807 1.00 91.44 160 GLY A O 1
ATOM 1181 N N . ALA A 1 161 ? 9.497 -10.163 -27.365 1.00 88.94 161 ALA A N 1
ATOM 1182 C CA . ALA A 1 161 ? 10.264 -11.001 -26.440 1.00 88.94 161 ALA A CA 1
ATOM 1183 C C . ALA A 1 161 ? 11.442 -10.251 -25.789 1.00 88.94 161 ALA A C 1
ATOM 1185 O O . ALA A 1 161 ? 11.733 -10.491 -24.609 1.00 88.94 161 ALA A O 1
ATOM 1186 N N . ASP A 1 162 ? 12.035 -9.308 -26.525 1.00 89.38 162 ASP A N 1
ATOM 1187 C CA . ASP A 1 162 ? 13.207 -8.517 -26.134 1.00 89.38 162 ASP A CA 1
ATOM 1188 C C . ASP A 1 162 ? 12.861 -7.276 -25.296 1.00 89.38 162 ASP A C 1
ATOM 1190 O O . ASP A 1 162 ? 13.750 -6.547 -24.866 1.00 89.38 162 ASP A O 1
ATOM 1194 N N . ALA A 1 163 ? 11.583 -7.092 -24.934 1.00 85.44 163 ALA A N 1
ATOM 1195 C CA . ALA A 1 163 ? 11.101 -5.937 -24.172 1.00 85.44 163 ALA A CA 1
ATOM 1196 C C . ALA A 1 163 ? 11.858 -5.669 -22.854 1.00 85.44 163 ALA A C 1
ATOM 1198 O O . ALA A 1 163 ? 11.880 -4.542 -22.359 1.00 85.44 163 ALA A O 1
ATOM 1199 N N . GLN A 1 164 ? 12.471 -6.696 -22.258 1.00 85.31 164 GLN A N 1
ATOM 1200 C CA . GLN A 1 164 ? 13.329 -6.526 -21.086 1.00 85.31 164 GLN A CA 1
ATOM 1201 C C . GLN A 1 164 ? 14.699 -5.932 -21.443 1.00 85.31 164 GLN A C 1
ATOM 1203 O O . GLN A 1 164 ? 15.174 -5.063 -20.716 1.00 85.31 164 GLN A O 1
ATOM 1208 N N . ALA A 1 165 ? 15.320 -6.391 -22.534 1.00 86.31 165 ALA A N 1
ATOM 1209 C CA . ALA A 1 165 ? 16.601 -5.873 -23.011 1.00 86.31 165 ALA A CA 1
ATOM 1210 C C . ALA A 1 165 ? 16.469 -4.415 -23.476 1.00 86.31 165 ALA A C 1
ATOM 1212 O O . ALA A 1 165 ? 17.343 -3.600 -23.197 1.00 86.31 165 ALA A O 1
ATOM 1213 N N . ASP A 1 166 ? 15.323 -4.074 -24.068 1.00 83.94 166 ASP A N 1
ATOM 1214 C CA . ASP A 1 166 ? 14.994 -2.717 -24.519 1.00 83.94 166 ASP A CA 1
ATOM 1215 C C . ASP A 1 166 ? 14.584 -1.765 -23.376 1.00 83.94 166 ASP A C 1
ATOM 1217 O O . ASP A 1 166 ? 14.274 -0.597 -23.605 1.00 83.94 166 ASP A O 1
ATOM 1221 N N . GLY A 1 167 ? 14.547 -2.248 -22.129 1.00 82.81 167 GLY A N 1
ATOM 1222 C CA . GLY A 1 167 ? 14.253 -1.426 -20.955 1.00 82.81 167 GLY A CA 1
ATOM 1223 C C . GLY A 1 167 ? 12.766 -1.171 -20.681 1.00 82.81 167 GLY A C 1
ATOM 1224 O O . GLY A 1 167 ? 12.446 -0.573 -19.657 1.00 82.81 167 GLY A O 1
ATOM 1225 N N . TYR A 1 168 ? 11.827 -1.696 -21.480 1.00 85.38 168 TYR A N 1
ATOM 1226 C CA . TYR A 1 168 ? 10.377 -1.567 -21.224 1.00 85.38 168 TYR A CA 1
ATOM 1227 C C . TYR A 1 168 ? 9.902 -2.270 -19.938 1.00 85.38 168 TYR A C 1
ATOM 1229 O O . TYR A 1 168 ? 8.746 -2.121 -19.532 1.00 85.38 168 TYR A O 1
ATOM 1237 N N . MET A 1 169 ? 10.787 -3.035 -19.293 1.00 81.44 169 MET A N 1
ATOM 1238 C CA . MET A 1 169 ? 10.571 -3.678 -17.993 1.00 81.44 169 MET A CA 1
ATOM 1239 C C . MET A 1 169 ? 11.493 -3.173 -16.881 1.00 81.44 169 MET A C 1
ATOM 1241 O O . MET A 1 169 ? 11.360 -3.620 -15.739 1.00 81.44 169 MET A O 1
ATOM 1245 N N . ALA A 1 170 ? 12.421 -2.265 -17.189 1.00 72.88 170 ALA A N 1
ATOM 1246 C CA . ALA A 1 170 ? 13.251 -1.630 -16.175 1.00 72.88 170 ALA A CA 1
ATOM 1247 C C . ALA A 1 170 ? 12.364 -0.739 -15.286 1.00 72.88 170 ALA A C 1
ATOM 1249 O O . ALA A 1 170 ? 11.358 -0.212 -15.745 1.00 72.88 170 ALA A O 1
ATOM 1250 N N . GLY A 1 171 ? 12.697 -0.550 -14.009 1.00 65.12 171 GLY A N 1
ATOM 1251 C CA . GLY A 1 171 ? 11.940 0.329 -13.096 1.00 65.12 171 GLY A CA 1
ATOM 1252 C C . GLY A 1 171 ? 11.968 1.825 -13.463 1.00 65.12 171 GLY A C 1
ATOM 1253 O O . GLY A 1 171 ? 11.597 2.664 -12.649 1.00 65.12 171 GLY A O 1
ATOM 1254 N N . ASP A 1 172 ? 12.420 2.174 -14.667 1.00 73.00 172 ASP A N 1
ATOM 1255 C CA . ASP A 1 172 ? 12.516 3.539 -15.164 1.00 73.00 172 ASP A CA 1
ATOM 1256 C C . ASP A 1 172 ? 11.188 4.001 -15.785 1.00 73.00 172 ASP A C 1
ATOM 1258 O O . ASP A 1 172 ? 10.625 3.378 -16.687 1.00 73.00 172 ASP A O 1
ATOM 1262 N N . TRP A 1 173 ? 10.693 5.145 -15.312 1.00 70.75 173 TRP A N 1
ATOM 1263 C CA . TRP A 1 173 ? 9.442 5.745 -15.767 1.00 70.75 173 TRP A CA 1
ATOM 1264 C C . TRP A 1 173 ? 9.516 6.287 -17.202 1.00 70.75 173 TRP A C 1
ATOM 1266 O O . TRP A 1 173 ? 8.478 6.463 -17.842 1.00 70.75 173 TRP A O 1
ATOM 1276 N N . GLN A 1 174 ? 10.711 6.573 -17.732 1.00 75.31 174 GLN A N 1
ATOM 1277 C CA . GLN A 1 174 ? 10.854 7.074 -19.103 1.00 75.31 174 GLN A CA 1
ATOM 1278 C C . GLN A 1 174 ? 10.624 5.977 -20.144 1.00 75.31 174 GLN A C 1
ATOM 1280 O O . GLN A 1 174 ? 9.951 6.219 -21.150 1.00 75.31 174 GLN A O 1
ATOM 1285 N N . THR A 1 175 ? 11.125 4.775 -19.873 1.00 77.25 175 THR A N 1
ATOM 1286 C CA . THR A 1 175 ? 11.088 3.625 -20.784 1.00 77.25 175 THR A CA 1
ATOM 1287 C C . THR A 1 175 ? 9.938 2.666 -20.470 1.00 77.25 175 THR A C 1
ATOM 1289 O O . THR A 1 175 ? 9.187 2.297 -21.369 1.00 77.25 175 THR A O 1
ATOM 1292 N N . ALA A 1 176 ? 9.679 2.337 -19.203 1.00 80.94 176 ALA A N 1
ATOM 1293 C CA . ALA A 1 176 ? 8.694 1.321 -18.822 1.00 80.94 176 ALA A CA 1
ATOM 1294 C C . ALA A 1 176 ? 7.284 1.856 -18.511 1.00 80.94 176 ALA A C 1
ATOM 1296 O O . ALA A 1 176 ? 6.568 1.320 -17.655 1.00 80.94 176 ALA A O 1
ATOM 1297 N N . LYS A 1 177 ? 6.850 2.900 -19.229 1.00 86.38 177 LYS A N 1
ATOM 1298 C CA . LYS A 1 177 ? 5.560 3.588 -19.012 1.00 86.38 177 LYS A CA 1
ATOM 1299 C C . LYS A 1 177 ? 4.383 2.618 -18.965 1.00 86.38 177 LYS A C 1
ATOM 1301 O O . LYS A 1 177 ? 3.616 2.639 -18.008 1.00 86.38 177 LYS A O 1
ATOM 1306 N N . LEU A 1 178 ? 4.274 1.725 -19.953 1.00 88.06 178 LEU A N 1
ATOM 1307 C CA . LEU A 1 178 ? 3.163 0.774 -20.038 1.00 88.06 178 LEU A CA 1
ATOM 1308 C C . LEU A 1 178 ? 3.137 -0.191 -18.844 1.00 88.06 178 LEU A C 1
ATOM 1310 O O . LEU A 1 178 ? 2.090 -0.359 -18.220 1.00 88.06 178 LEU A O 1
ATOM 1314 N N . MET A 1 179 ? 4.284 -0.792 -18.502 1.00 91.44 179 MET A N 1
ATOM 1315 C CA . MET A 1 179 ? 4.396 -1.739 -17.386 1.00 91.44 179 MET A CA 1
ATOM 1316 C C . MET A 1 179 ? 3.944 -1.094 -16.078 1.00 91.44 179 MET A C 1
ATOM 1318 O O . MET A 1 179 ? 3.163 -1.661 -15.316 1.00 91.44 179 MET A O 1
ATOM 1322 N N . ILE A 1 180 ? 4.476 0.095 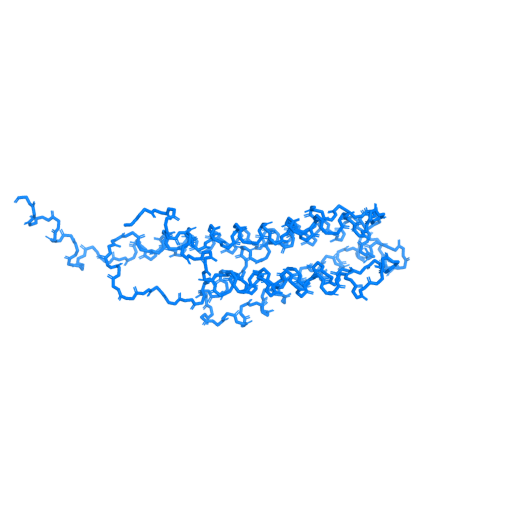-15.820 1.00 88.31 180 ILE A N 1
ATOM 1323 C CA . ILE A 1 180 ? 4.255 0.847 -14.598 1.00 88.31 180 ILE A CA 1
ATOM 1324 C C . ILE A 1 180 ? 2.801 1.328 -14.519 1.00 88.31 180 ILE A C 1
ATOM 1326 O O . ILE A 1 180 ? 2.171 1.188 -13.470 1.00 88.31 180 ILE A O 1
ATOM 1330 N N . SER A 1 181 ? 2.237 1.847 -15.615 1.00 90.62 181 SER A N 1
ATOM 1331 C CA . SER A 1 181 ? 0.836 2.273 -15.663 1.00 90.62 181 SER A CA 1
ATOM 1332 C C . SER A 1 181 ? -0.123 1.111 -15.412 1.00 90.62 181 SER A C 1
ATOM 1334 O O . SER A 1 181 ? -1.007 1.242 -14.571 1.00 90.62 181 SER A O 1
ATOM 1336 N N . LEU A 1 182 ? 0.066 -0.035 -16.075 1.00 93.06 182 LEU A N 1
ATOM 1337 C CA . LEU A 1 182 ? -0.774 -1.221 -15.863 1.00 93.06 182 LEU A CA 1
ATOM 1338 C C . LEU A 1 182 ? -0.692 -1.723 -14.421 1.00 93.06 182 LEU A C 1
ATOM 1340 O O . LEU A 1 182 ? -1.721 -2.015 -13.808 1.00 93.06 182 LEU A O 1
ATOM 1344 N N . PHE A 1 183 ? 0.518 -1.753 -13.861 1.00 92.81 183 PHE A N 1
ATOM 1345 C CA . PHE A 1 183 ? 0.743 -2.172 -12.485 1.00 92.81 183 PHE A CA 1
ATOM 1346 C C . PHE A 1 183 ? -0.024 -1.292 -11.491 1.00 92.81 183 PHE A C 1
ATOM 1348 O O . PHE A 1 183 ? -0.752 -1.797 -10.629 1.00 92.81 183 PHE A O 1
ATOM 1355 N N . TRP A 1 184 ? 0.099 0.029 -11.624 1.00 92.06 184 TRP A N 1
ATOM 1356 C CA . TRP A 1 184 ? -0.553 0.960 -10.710 1.00 92.06 184 TRP A CA 1
ATOM 1357 C C . TRP A 1 184 ? -2.064 1.028 -10.915 1.00 92.06 184 TRP A C 1
ATOM 1359 O O . TRP A 1 184 ? -2.793 1.014 -9.927 1.00 92.06 184 TRP A O 1
ATOM 1369 N N . ILE A 1 185 ? -2.549 1.017 -12.160 1.00 94.25 185 ILE A N 1
ATOM 1370 C CA . ILE A 1 185 ? -3.988 0.968 -12.456 1.00 94.25 185 ILE A CA 1
ATOM 1371 C C . ILE A 1 185 ? -4.604 -0.299 -11.855 1.00 94.25 185 ILE A C 1
ATOM 1373 O O . ILE A 1 185 ? -5.599 -0.209 -11.139 1.00 94.25 185 ILE A O 1
ATOM 1377 N N . GLY A 1 186 ? -3.991 -1.467 -12.072 1.00 94.88 186 GLY A N 1
ATOM 1378 C CA . GLY A 1 186 ? -4.463 -2.725 -11.493 1.00 94.88 186 GLY A CA 1
ATOM 1379 C C . GLY A 1 186 ? -4.491 -2.686 -9.964 1.00 94.88 186 GLY A C 1
ATOM 1380 O O . GLY A 1 186 ? -5.478 -3.085 -9.348 1.00 94.88 186 GLY A O 1
ATOM 1381 N N . THR A 1 187 ? -3.447 -2.132 -9.344 1.00 94.81 187 THR A N 1
ATOM 1382 C CA . THR A 1 187 ? -3.364 -1.988 -7.883 1.00 94.81 187 THR A CA 1
ATOM 1383 C C . THR A 1 187 ? -4.454 -1.061 -7.341 1.00 94.81 187 THR A C 1
ATOM 1385 O O . THR A 1 187 ? -5.123 -1.409 -6.368 1.00 94.81 187 THR A O 1
ATOM 1388 N N . VAL A 1 188 ? -4.695 0.083 -7.991 1.00 94.94 188 VAL A N 1
ATOM 1389 C CA . VAL A 1 188 ? -5.774 1.017 -7.631 1.00 94.94 188 VAL A CA 1
ATOM 1390 C C . VAL A 1 188 ? -7.140 0.352 -7.766 1.00 94.94 188 VAL A C 1
ATOM 1392 O O . VAL A 1 188 ? -7.934 0.425 -6.829 1.00 94.94 188 VAL A O 1
ATOM 1395 N N . ILE A 1 189 ? -7.408 -0.339 -8.879 1.00 95.81 189 ILE A N 1
ATOM 1396 C CA . ILE A 1 189 ? -8.683 -1.032 -9.107 1.00 95.81 189 ILE A CA 1
ATOM 1397 C C . ILE A 1 189 ? -8.945 -2.040 -7.987 1.00 95.81 189 ILE A C 1
ATOM 1399 O O . ILE A 1 189 ? -10.005 -2.000 -7.364 1.00 95.81 189 ILE A O 1
ATOM 1403 N N . ILE A 1 190 ? -7.980 -2.909 -7.677 1.00 95.69 190 ILE A N 1
ATOM 1404 C CA . ILE A 1 190 ? -8.160 -3.925 -6.634 1.00 95.69 190 ILE A CA 1
ATOM 1405 C C . ILE A 1 190 ? -8.310 -3.292 -5.246 1.00 95.69 190 ILE A C 1
ATOM 1407 O O . ILE A 1 190 ? -9.133 -3.759 -4.455 1.00 95.69 190 ILE A O 1
ATOM 1411 N N . SER A 1 191 ? -7.593 -2.206 -4.948 1.00 94.25 191 SER A N 1
ATOM 1412 C CA . SER A 1 191 ? -7.775 -1.452 -3.703 1.00 94.25 191 SER A CA 1
ATOM 1413 C C . SER A 1 191 ? -9.171 -0.842 -3.581 1.00 94.25 191 SER A C 1
ATOM 1415 O O . SER A 1 191 ? -9.800 -0.979 -2.530 1.00 94.25 191 SER A O 1
ATOM 1417 N N . VAL A 1 192 ? -9.682 -0.212 -4.643 1.00 93.50 192 VAL A N 1
ATOM 1418 C CA . VAL A 1 192 ? -11.031 0.378 -4.673 1.00 93.50 192 VAL A CA 1
ATOM 1419 C C . VAL A 1 192 ? -12.094 -0.705 -4.523 1.00 93.50 192 VAL A C 1
ATOM 1421 O O . VAL A 1 192 ? -12.990 -0.567 -3.692 1.00 93.50 192 VAL A O 1
ATOM 1424 N N . VAL A 1 193 ? -11.972 -1.809 -5.264 1.00 95.06 193 VAL A N 1
ATOM 1425 C CA . VAL A 1 193 ? -12.896 -2.950 -5.172 1.00 95.06 193 VAL A CA 1
ATOM 1426 C C . VAL A 1 193 ? -12.882 -3.552 -3.767 1.00 95.06 193 VAL A C 1
ATOM 1428 O O . VAL A 1 193 ? -13.944 -3.828 -3.217 1.00 95.06 193 VAL A O 1
ATOM 1431 N N . SER A 1 194 ? -11.709 -3.705 -3.148 1.00 92.56 194 SER A N 1
ATOM 1432 C CA . SER A 1 194 ? -11.581 -4.232 -1.780 1.00 92.56 194 SER A CA 1
ATOM 1433 C C . SER A 1 194 ? -12.250 -3.316 -0.749 1.00 92.56 194 SER A C 1
ATOM 1435 O O . SER A 1 194 ? -12.996 -3.786 0.114 1.00 92.56 194 SER A O 1
ATOM 1437 N N . ALA A 1 195 ? -12.044 -2.001 -0.867 1.00 88.38 195 ALA A N 1
ATOM 1438 C CA . ALA A 1 195 ? -12.677 -1.013 0.003 1.00 88.38 195 ALA A CA 1
ATOM 1439 C C . ALA A 1 195 ? -14.205 -0.961 -0.189 1.00 88.38 195 ALA A C 1
ATOM 1441 O O . ALA A 1 195 ? -14.953 -0.902 0.790 1.00 88.38 195 ALA A O 1
ATOM 1442 N N . ALA A 1 196 ? -14.682 -1.027 -1.435 1.00 89.44 196 ALA A N 1
ATOM 1443 C CA . ALA A 1 196 ? -16.107 -1.060 -1.755 1.00 89.44 196 ALA A CA 1
ATOM 1444 C C . ALA A 1 196 ? -16.776 -2.349 -1.255 1.00 89.44 196 ALA A C 1
ATOM 1446 O O . ALA A 1 196 ? -17.838 -2.291 -0.637 1.00 89.44 196 ALA A O 1
ATOM 1447 N N . ALA A 1 197 ? -16.134 -3.506 -1.446 1.00 89.12 197 ALA A N 1
ATOM 1448 C CA . ALA A 1 197 ? -16.631 -4.798 -0.977 1.00 89.12 197 ALA A CA 1
ATOM 1449 C C . ALA A 1 197 ? -16.834 -4.818 0.544 1.00 89.12 197 ALA A C 1
ATOM 1451 O O . ALA A 1 197 ? -17.817 -5.379 1.032 1.00 89.12 197 ALA A O 1
ATOM 1452 N N . TRP A 1 198 ? -15.946 -4.168 1.302 1.00 83.50 198 TRP A N 1
ATOM 1453 C CA . TRP A 1 198 ? -16.145 -3.992 2.737 1.00 83.50 198 TRP A CA 1
ATOM 1454 C C . TRP A 1 198 ? -17.363 -3.123 3.058 1.00 83.50 198 TRP A C 1
ATOM 1456 O O . TRP A 1 198 ? -18.209 -3.544 3.846 1.00 83.50 198 TRP A O 1
ATOM 1466 N N . ARG A 1 199 ? -17.482 -1.945 2.431 1.00 80.94 199 ARG A N 1
ATOM 1467 C CA . ARG A 1 199 ? -18.626 -1.046 2.657 1.00 80.94 199 ARG A CA 1
ATOM 1468 C C . ARG A 1 199 ? -19.953 -1.755 2.393 1.00 80.94 199 ARG A C 1
ATOM 1470 O O . ARG A 1 199 ? -20.829 -1.724 3.250 1.00 80.94 199 ARG A O 1
ATOM 1477 N N . HIS A 1 200 ? -20.058 -2.484 1.281 1.00 83.38 200 HIS A N 1
ATOM 1478 C CA . HIS A 1 200 ? -21.239 -3.293 0.975 1.00 83.38 200 HIS A CA 1
ATOM 1479 C C . HIS A 1 200 ? -21.538 -4.340 2.054 1.00 83.38 200 HIS A C 1
ATOM 1481 O O . HIS A 1 200 ? -22.697 -4.534 2.417 1.00 83.38 200 HIS A O 1
ATOM 1487 N N . ARG A 1 201 ? -20.510 -4.997 2.603 1.00 80.75 201 ARG A N 1
ATOM 1488 C CA . ARG A 1 201 ? -20.682 -5.995 3.666 1.00 80.75 201 ARG A CA 1
ATOM 1489 C C . ARG A 1 201 ? -21.172 -5.371 4.974 1.00 80.75 201 ARG A C 1
ATOM 1491 O O . ARG A 1 201 ? -22.038 -5.953 5.617 1.00 80.75 201 ARG A O 1
ATOM 1498 N N . CYS A 1 202 ? -20.670 -4.193 5.346 1.00 71.38 202 CYS A N 1
ATOM 1499 C CA . CYS A 1 202 ? -21.179 -3.443 6.497 1.00 71.38 202 CYS A CA 1
ATOM 1500 C C . CYS A 1 202 ? -22.653 -3.075 6.326 1.00 71.38 202 CYS A C 1
ATOM 1502 O O . CYS A 1 202 ? -23.450 -3.329 7.225 1.00 71.38 202 CYS A O 1
ATOM 1504 N N . SER A 1 203 ? -23.032 -2.548 5.159 1.00 75.25 203 SER A N 1
ATOM 1505 C CA . SER A 1 203 ? -24.429 -2.214 4.863 1.00 75.25 203 SER A CA 1
ATOM 1506 C C . SER A 1 203 ? -25.340 -3.448 4.895 1.00 75.25 203 SER A C 1
ATOM 1508 O O . SER A 1 203 ? -26.453 -3.381 5.414 1.00 75.25 203 SER A O 1
ATOM 1510 N N . ALA A 1 204 ? -24.868 -4.599 4.404 1.00 75.25 204 ALA A N 1
ATOM 1511 C CA . ALA A 1 204 ? -25.610 -5.859 4.465 1.00 75.25 204 ALA A CA 1
ATOM 1512 C C . ALA A 1 204 ? -25.815 -6.359 5.909 1.00 75.25 204 ALA A C 1
ATOM 1514 O O . ALA A 1 204 ? -26.890 -6.839 6.249 1.00 75.25 204 ALA A O 1
ATOM 1515 N N . LEU A 1 205 ? -24.812 -6.219 6.781 1.00 70.00 205 LEU A N 1
ATOM 1516 C CA . LEU A 1 205 ? -24.926 -6.614 8.192 1.00 70.00 205 LEU A CA 1
ATOM 1517 C C . LEU A 1 205 ? -25.891 -5.717 8.978 1.00 70.00 205 LEU A C 1
ATOM 1519 O O . LEU A 1 205 ? -26.614 -6.214 9.835 1.00 70.00 205 LEU A O 1
ATOM 1523 N N . LEU A 1 206 ? -25.931 -4.421 8.663 1.00 67.06 206 LEU A N 1
ATOM 1524 C CA . LEU A 1 206 ? -26.873 -3.476 9.271 1.00 67.06 206 LEU A CA 1
ATOM 1525 C C . LEU A 1 206 ? -28.324 -3.735 8.834 1.00 67.06 206 LEU A C 1
ATOM 1527 O O . LEU A 1 206 ? -29.242 -3.541 9.621 1.00 67.06 206 LEU A O 1
ATOM 1531 N N . THR A 1 207 ? -28.532 -4.197 7.598 1.00 68.00 207 THR A N 1
ATOM 1532 C CA . THR A 1 207 ? -29.870 -4.475 7.039 1.00 68.00 207 THR A CA 1
ATOM 1533 C C . THR A 1 207 ? -30.393 -5.877 7.361 1.00 68.00 207 THR A C 1
ATOM 1535 O O . THR A 1 207 ? -31.603 -6.075 7.401 1.00 68.00 207 THR A O 1
ATOM 1538 N N . ALA A 1 208 ? -29.509 -6.844 7.624 1.00 61.44 208 ALA A N 1
ATOM 1539 C CA . ALA A 1 208 ? -29.876 -8.208 8.013 1.00 61.44 208 ALA A CA 1
ATOM 1540 C C . ALA A 1 208 ? -30.220 -8.364 9.509 1.00 61.44 208 ALA A C 1
ATOM 1542 O O . ALA A 1 208 ? -30.614 -9.454 9.928 1.00 61.44 208 ALA A O 1
ATOM 1543 N N . ALA A 1 209 ? -30.071 -7.312 10.325 1.00 53.25 209 ALA A N 1
ATOM 1544 C CA . ALA A 1 209 ? -30.505 -7.333 11.719 1.00 53.25 209 ALA A CA 1
ATOM 1545 C C . ALA A 1 209 ? -32.044 -7.470 11.774 1.00 53.25 209 ALA A C 1
ATOM 1547 O O . ALA A 1 209 ? -32.747 -6.622 11.222 1.00 53.25 209 ALA A O 1
ATOM 1548 N N . PRO A 1 210 ? -32.597 -8.539 12.384 1.00 48.72 210 PRO A N 1
ATOM 1549 C CA . PRO A 1 210 ? -34.031 -8.796 12.345 1.00 48.72 210 PRO A CA 1
ATOM 1550 C C . PRO A 1 210 ? -34.813 -7.672 13.051 1.00 48.72 210 PRO A C 1
ATOM 1552 O O . PRO A 1 210 ? -34.410 -7.246 14.136 1.00 48.72 210 PRO A O 1
ATOM 1555 N N . PRO A 1 211 ? -35.967 -7.237 12.509 1.00 47.84 211 PRO A N 1
ATOM 1556 C CA . PRO A 1 211 ? -36.765 -6.115 13.027 1.00 47.84 211 PRO A CA 1
ATOM 1557 C C . PRO A 1 211 ? -37.458 -6.367 14.388 1.00 47.84 211 PRO A C 1
ATOM 1559 O O . PRO A 1 211 ? -38.439 -5.710 14.714 1.00 47.84 211 PRO A O 1
ATOM 1562 N N . GLY A 1 212 ? -36.965 -7.302 15.206 1.00 49.91 212 GLY A N 1
ATOM 1563 C CA . GLY A 1 212 ? -37.585 -7.704 16.474 1.00 49.91 212 GLY A CA 1
ATOM 1564 C C . GLY A 1 212 ? -36.622 -8.024 17.620 1.00 49.91 212 GLY A C 1
ATOM 1565 O O . GLY A 1 212 ? -37.078 -8.382 18.702 1.00 49.91 212 GLY A O 1
ATOM 1566 N N . SER A 1 213 ? -35.303 -7.893 17.450 1.00 48.62 213 SER A N 1
ATOM 1567 C CA . SER A 1 213 ? -34.355 -8.107 18.551 1.00 48.62 213 SER A CA 1
ATOM 1568 C C . SER A 1 213 ? -34.249 -6.861 19.438 1.00 48.62 213 SER A C 1
ATOM 1570 O O . SER A 1 213 ? -33.301 -6.099 19.300 1.00 48.62 213 SER A O 1
ATOM 1572 N N . GLY A 1 214 ? -35.248 -6.644 20.305 1.00 47.28 214 GLY A N 1
ATOM 1573 C CA . GLY A 1 214 ? -35.203 -5.877 21.571 1.00 47.28 214 GLY A CA 1
ATOM 1574 C C . GLY A 1 214 ? -34.827 -4.387 21.555 1.00 47.28 214 GLY A C 1
ATOM 1575 O O . GLY A 1 214 ? -35.070 -3.693 22.535 1.00 47.28 214 GLY A O 1
ATOM 1576 N N . LEU A 1 215 ? -34.270 -3.869 20.468 1.00 46.12 215 LEU A N 1
ATOM 1577 C CA . LEU A 1 215 ? -33.644 -2.551 20.435 1.00 46.12 215 LEU A CA 1
ATOM 1578 C C . LEU A 1 215 ? -34.629 -1.449 20.013 1.00 46.12 215 LEU A C 1
ATOM 1580 O O . LEU A 1 215 ? -34.481 -0.299 20.408 1.00 46.12 215 LEU A O 1
ATOM 1584 N N . ALA A 1 216 ? -35.705 -1.821 19.310 1.00 40.66 216 ALA A N 1
ATOM 1585 C CA . ALA A 1 216 ? -36.824 -0.926 19.010 1.00 40.66 216 ALA A CA 1
ATOM 1586 C C . ALA A 1 216 ? -37.737 -0.665 20.228 1.00 40.66 216 ALA A C 1
ATOM 1588 O O . ALA A 1 216 ? -38.395 0.368 20.285 1.00 40.66 216 ALA A O 1
ATOM 1589 N N . VAL A 1 217 ? -37.763 -1.564 21.223 1.00 41.50 217 VAL A N 1
ATOM 1590 C CA . VAL A 1 217 ? -38.601 -1.405 22.430 1.00 41.50 217 VAL A CA 1
ATOM 1591 C C . VAL A 1 217 ? -37.987 -0.405 23.416 1.00 41.50 217 VAL A C 1
ATOM 1593 O O . VAL A 1 217 ? -38.719 0.320 24.083 1.00 41.50 217 VAL A O 1
ATOM 1596 N N . ALA A 1 218 ? -36.655 -0.283 23.451 1.00 43.91 218 ALA A N 1
ATOM 1597 C CA . ALA A 1 218 ? -35.966 0.657 24.338 1.00 43.91 218 ALA A CA 1
ATOM 1598 C C . ALA A 1 218 ? -36.183 2.138 23.962 1.00 43.91 218 ALA A C 1
ATOM 1600 O O . ALA A 1 218 ? -36.067 3.006 24.820 1.00 43.91 218 ALA A O 1
ATOM 1601 N N . LEU A 1 219 ? -36.540 2.432 22.706 1.00 45.47 219 LEU A N 1
ATOM 1602 C CA . LEU A 1 219 ? -36.820 3.798 22.242 1.00 45.47 219 LEU A CA 1
ATOM 1603 C C . LEU A 1 219 ? -38.284 4.225 22.427 1.00 45.47 219 LEU A C 1
ATOM 1605 O O . LEU A 1 219 ? -38.582 5.399 22.265 1.00 45.47 219 LEU A O 1
ATOM 1609 N N . SER A 1 220 ? -39.185 3.303 22.786 1.00 39.94 220 SER A N 1
ATOM 1610 C CA . SER A 1 220 ? -40.600 3.612 23.050 1.00 39.94 220 SER A CA 1
ATOM 1611 C C . SER A 1 220 ? -40.929 3.746 24.544 1.00 39.94 220 SER A C 1
ATOM 1613 O O . SER A 1 220 ? -42.076 4.025 24.879 1.00 39.94 220 SER A O 1
ATOM 1615 N N . GLN A 1 221 ? -39.967 3.507 25.442 1.00 40.66 221 GLN A N 1
ATOM 1616 C CA . GLN A 1 221 ? -40.171 3.571 26.900 1.00 40.66 221 GLN A CA 1
ATOM 1617 C C . GLN A 1 221 ? -39.523 4.787 27.579 1.00 40.66 221 GLN A C 1
ATOM 1619 O O . GLN A 1 221 ? -39.559 4.871 28.802 1.00 40.66 221 GLN A O 1
ATOM 1624 N N . ASN A 1 222 ? -38.948 5.712 26.807 1.00 42.66 222 ASN A N 1
ATOM 1625 C CA . ASN A 1 222 ? -38.314 6.929 27.329 1.00 42.66 222 ASN A CA 1
ATOM 1626 C C . ASN A 1 222 ? -39.040 8.231 26.931 1.00 42.66 222 ASN A C 1
ATOM 1628 O O . ASN A 1 222 ? -38.432 9.297 27.025 1.00 42.66 222 ASN A O 1
ATOM 1632 N N . ASP A 1 223 ? -40.313 8.139 26.533 1.00 40.00 223 ASP A N 1
ATOM 1633 C CA . ASP A 1 223 ? -41.232 9.289 26.508 1.00 40.00 223 ASP A CA 1
ATOM 1634 C C . ASP A 1 223 ? -41.959 9.424 27.856 1.00 40.00 223 ASP A C 1
ATOM 1636 O O . ASP A 1 223 ? -42.503 8.401 28.343 1.00 40.00 223 ASP A O 1
#

Secondary structure (DSSP, 8-state):
--HHHHHHHHHHHHHHHHHHHHHHHHHHHHHS-TTS---HHHHHHHHHHHHHHHHHHHSPPPTT--STTHHHHHHHHHHHHHHHHHHHHHHHHHHHHHHH-TT-SS-HHHHHHHTHHHHHHHHHHHHHHHS-HHHHHHHHHHHHHHHHHHHHHHHHHHH-GGGGTTTTTSS-TTT-HHHHHHHHHHHHHHHHHHHHHHHHHHHHHHHSS-TTSSTTTTTSS--

pLDDT: mean 81.74, std 15.9, range [35.19, 96.69]

Sequence (223 aa):
MAIPSLIWTEIKFLLPWWAVTVATSYLLLLATPASEYSDYPLMCLGLGCALLAAQAFSRAIPPGETDTSAPEQAWTVRMSAVSITSLAAAAVFSLISAAFRASSGLPTPLLAVVTLTPALGIVPYLTMRTGKPFAAVVLAAFIVGLIKIASCIVVRIVYGADAQADGYMAGDWQTAKLMISLFWIGTVIISVVSAAAWRHRCSALLTAAPPGSGLAVALSQND

Radius of gyration: 20.98 Å; chains: 1; bounding box: 65×29×55 Å

Foldseek 3Di:
DDLVVLLVVLLVVLVVLLCVLLVVLVVVVVVDDLVDPDCVSLVSLLLSLLLSLLVLQLDDQDPPPPDLPGDVSSLVSSLSSSLVSLLVSLVSSQVVCCVPNVPDPDPSSVSSVLSSLLSNFQQNLQCNVVSDNVVSSVVSVVQLVVQLVVLVVVQCVVVHPCCVVQCLSPPDCVRVVSSVVSSSVSSNVRSVVSNVVVVVVVVVVSVPPDPDDPPVVVVVPPD